Protein AF-0000000072504804 (afdb_homodimer)

Sequence (204 aa):
MGDTVALLGQDVDFTCKVDNLGKHMVAFVRASTPPRLISFDEKIFRQKDKYELKSKMGPLNNEWILTVKNVQEVDRGNYSCQVNADPVLSATAELDIKSEHSMGDTVALLGQDVDFTCKVDNLGKHMVAFVRASTPPRLISFDEKIFRQKDKYELKSKMGPLNNEWILTVKNVQEVDRGNYSCQVNADPVLSATAELDIKSEHS

pLDDT: mean 95.45, std 8.16, range [40.25, 98.88]

Radius of gyration: 17.71 Å; Cα contacts (8 Å, |Δi|>4): 489; chains: 2; bounding box: 32×55×50 Å

Structure (mmCIF, N/CA/C/O backbone):
data_AF-0000000072504804-model_v1
#
loop_
_entity.id
_entity.type
_entity.pdbx_description
1 polymer 'Ig-like domain-containing protein'
#
loop_
_atom_site.group_PDB
_atom_site.id
_atom_site.type_symbol
_atom_site.label_atom_id
_atom_site.label_alt_id
_atom_site.label_comp_id
_atom_site.label_asym_id
_atom_site.label_entity_id
_atom_site.label_seq_id
_atom_site.pdbx_PDB_ins_code
_atom_site.Cartn_x
_atom_site.Cartn_y
_atom_site.Cartn_z
_atom_site.occupancy
_atom_site.B_iso_or_equiv
_atom_site.auth_seq_id
_atom_site.auth_comp_id
_atom_site.auth_asym_id
_atom_site.auth_atom_id
_atom_site.pdbx_PDB_model_num
ATOM 1 N N . MET A 1 1 ? -8.562 -14.078 -3.193 1 96.06 1 MET A N 1
ATOM 2 C CA . MET A 1 1 ? -7.254 -14.711 -3.371 1 96.06 1 MET A CA 1
ATOM 3 C C . MET A 1 1 ? -7.113 -15.938 -2.477 1 96.06 1 MET A C 1
ATOM 5 O O . MET A 1 1 ? -7.723 -16 -1.408 1 96.06 1 MET A O 1
ATOM 9 N N . GLY A 1 2 ? -6.328 -16.922 -3.01 1 96.31 2 GLY A N 1
ATOM 10 C CA . GLY A 1 2 ? -6.215 -18.141 -2.219 1 96.31 2 GLY A CA 1
ATOM 11 C C . GLY A 1 2 ? -4.926 -18.219 -1.421 1 96.31 2 GLY A C 1
ATOM 12 O O . GLY A 1 2 ? -3.861 -17.828 -1.914 1 96.31 2 GLY A O 1
ATOM 13 N N . ASP A 1 3 ? -5.09 -18.688 -0.106 1 98 3 ASP A N 1
ATOM 14 C CA . ASP A 1 3 ? -3.904 -18.969 0.7 1 98 3 ASP A CA 1
ATOM 15 C C . ASP A 1 3 ? -3.049 -20.062 0.054 1 98 3 ASP A C 1
ATOM 17 O O . ASP A 1 3 ? -3.562 -20.906 -0.686 1 98 3 ASP A O 1
ATOM 21 N N . THR A 1 4 ? -1.751 -19.953 0.343 1 98 4 THR A N 1
ATOM 22 C CA . THR A 1 4 ? -0.853 -20.938 -0.248 1 98 4 THR A CA 1
ATOM 23 C C . THR A 1 4 ? 0.273 -21.281 0.719 1 98 4 THR A C 1
ATOM 25 O O . THR A 1 4 ? 0.667 -20.469 1.55 1 98 4 THR A O 1
ATOM 28 N N . VAL A 1 5 ? 0.709 -22.484 0.67 1 98.06 5 VAL A N 1
ATOM 29 C CA . VAL A 1 5 ? 1.93 -22.953 1.323 1 98.06 5 VAL A CA 1
ATOM 30 C C . VAL A 1 5 ? 2.951 -23.375 0.269 1 98.06 5 VAL A C 1
ATOM 32 O O . VAL A 1 5 ? 2.641 -24.172 -0.618 1 98.06 5 VAL A O 1
ATOM 35 N N . ALA A 1 6 ? 4.148 -22.828 0.394 1 98.25 6 ALA A N 1
ATOM 36 C CA . ALA A 1 6 ? 5.16 -23.141 -0.616 1 98.25 6 ALA A CA 1
ATOM 37 C C . ALA A 1 6 ? 6.449 -23.625 0.031 1 98.25 6 ALA A C 1
ATOM 39 O O . ALA A 1 6 ? 6.676 -23.422 1.225 1 98.25 6 ALA A O 1
ATOM 40 N N . LEU A 1 7 ? 7.273 -24.328 -0.782 1 97.44 7 LEU A N 1
ATOM 41 C CA . LEU A 1 7 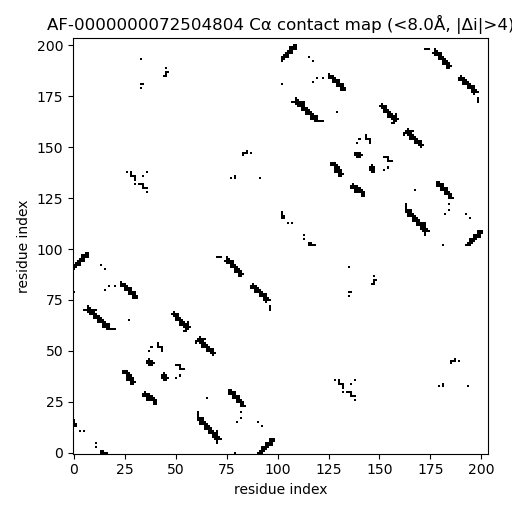? 8.648 -24.656 -0.404 1 97.44 7 LEU A CA 1
ATOM 42 C C . LEU A 1 7 ? 9.586 -23.5 -0.761 1 97.44 7 LEU A C 1
ATOM 44 O O . LEU A 1 7 ? 9.328 -22.766 -1.713 1 97.44 7 LEU A O 1
ATOM 48 N N . LEU A 1 8 ? 10.672 -23.469 0.021 1 97.56 8 LEU A N 1
ATOM 49 C CA . LEU A 1 8 ? 11.695 -22.469 -0.289 1 97.56 8 LEU A CA 1
ATOM 50 C C . LEU A 1 8 ? 12.141 -22.594 -1.743 1 97.56 8 LEU A C 1
ATOM 52 O O . LEU A 1 8 ? 12.336 -23.688 -2.252 1 97.56 8 LEU A O 1
ATOM 56 N N . GLY A 1 9 ? 12.242 -21.406 -2.395 1 97.44 9 GLY A N 1
ATOM 57 C CA . GLY A 1 9 ? 12.797 -21.375 -3.74 1 97.44 9 GLY A CA 1
ATOM 58 C C . GLY A 1 9 ? 11.734 -21.484 -4.82 1 97.44 9 GLY A C 1
ATOM 59 O O . GLY A 1 9 ? 12.016 -21.25 -5.996 1 97.44 9 GLY A O 1
ATOM 60 N N . GLN A 1 10 ? 10.555 -21.812 -4.465 1 98.12 10 GLN A N 1
ATOM 61 C CA . GLN A 1 10 ? 9.469 -21.906 -5.438 1 98.12 10 GLN A CA 1
ATOM 62 C C . GLN A 1 10 ? 8.906 -20.547 -5.789 1 98.12 10 GLN A C 1
ATOM 64 O O . GLN A 1 10 ? 9.109 -19.578 -5.051 1 98.12 10 GLN A O 1
ATOM 69 N N . ASP A 1 11 ? 8.25 -20.5 -7.008 1 98.69 11 ASP A N 1
ATOM 70 C CA . ASP A 1 11 ? 7.438 -19.328 -7.363 1 98.69 11 ASP A CA 1
ATOM 71 C C . ASP A 1 11 ? 5.984 -19.531 -6.934 1 98.69 11 ASP A C 1
ATOM 73 O O . ASP A 1 11 ? 5.449 -20.641 -7.035 1 98.69 11 ASP A O 1
ATOM 77 N N . VAL A 1 12 ? 5.383 -18.5 -6.496 1 98.75 12 VAL A N 1
ATOM 78 C CA . VAL A 1 12 ? 3.992 -18.562 -6.055 1 98.75 12 VAL A CA 1
ATOM 79 C C . VAL A 1 12 ? 3.17 -17.5 -6.789 1 98.75 12 VAL A C 1
ATOM 81 O O . VAL A 1 12 ? 3.613 -16.359 -6.949 1 98.75 12 VAL A O 1
ATOM 84 N N . ASP A 1 13 ? 1.938 -17.875 -7.23 1 98.69 13 ASP A N 1
ATOM 85 C CA . ASP A 1 13 ? 1.012 -16.969 -7.891 1 98.69 13 ASP A CA 1
ATOM 86 C C . ASP A 1 13 ? -0.189 -16.656 -6.996 1 98.69 13 ASP A C 1
ATOM 88 O O . ASP A 1 13 ? -0.812 -17.578 -6.453 1 98.69 13 ASP A O 1
ATOM 92 N N . PHE A 1 14 ? -0.471 -15.453 -6.859 1 98.81 14 PHE A N 1
ATOM 93 C CA . PHE A 1 14 ? -1.751 -15.008 -6.32 1 98.81 14 PHE A CA 1
ATOM 94 C C . PHE A 1 14 ? -2.645 -14.461 -7.422 1 98.81 14 PHE A C 1
ATOM 96 O O . PHE A 1 14 ? -2.252 -13.547 -8.148 1 98.81 14 PHE A O 1
ATOM 103 N N . THR A 1 15 ? -3.812 -14.961 -7.566 1 98.56 15 THR A N 1
ATOM 104 C CA . THR A 1 15 ? -4.766 -14.508 -8.57 1 98.56 15 THR A CA 1
ATOM 105 C C . THR A 1 15 ? -5.883 -13.688 -7.93 1 98.56 15 THR A C 1
ATOM 107 O O . THR A 1 15 ? -6.609 -14.188 -7.066 1 98.56 15 THR A O 1
ATOM 110 N N . CYS A 1 16 ? -5.996 -12.516 -8.328 1 98.5 16 CYS A N 1
ATOM 111 C CA . CYS A 1 16 ? -7.059 -11.617 -7.887 1 98.5 16 CYS A CA 1
ATOM 112 C C . CYS A 1 16 ? -8.07 -11.383 -9.008 1 98.5 16 CYS A C 1
ATOM 114 O O . CYS A 1 16 ? -7.703 -10.898 -10.078 1 98.5 16 CYS A O 1
ATOM 116 N N . LYS A 1 17 ? -9.234 -11.727 -8.758 1 97.94 17 LYS A N 1
ATOM 117 C CA . LYS A 1 17 ? -10.297 -11.516 -9.734 1 97.94 17 LYS A CA 1
ATOM 118 C C . LYS A 1 17 ? -10.992 -10.172 -9.508 1 97.94 17 LYS A C 1
ATOM 120 O O . LYS A 1 17 ? -11.484 -9.898 -8.414 1 97.94 17 LYS A O 1
ATOM 125 N N . VAL A 1 18 ? -10.992 -9.367 -10.5 1 97 18 VAL A N 1
ATOM 126 C CA . VAL A 1 18 ? -11.578 -8.031 -10.438 1 97 18 VAL A CA 1
ATOM 127 C C . VAL A 1 18 ? -12.68 -7.898 -11.484 1 97 18 VAL A C 1
ATOM 129 O O . VAL A 1 18 ? -12.398 -7.664 -12.664 1 97 18 VAL A O 1
ATOM 132 N N . ASP A 1 19 ? -13.867 -7.949 -11.031 1 95 19 ASP A N 1
ATOM 133 C CA . ASP A 1 19 ? -14.992 -7.801 -11.953 1 95 19 ASP A CA 1
ATOM 134 C C . ASP A 1 19 ? -15.344 -6.328 -12.148 1 95 19 ASP A C 1
ATOM 136 O O . ASP A 1 19 ? -15.32 -5.543 -11.203 1 95 19 ASP A O 1
ATOM 140 N N . ASN A 1 20 ? -15.641 -5.926 -13.383 1 92.94 20 ASN A N 1
ATOM 141 C CA . ASN A 1 20 ? -16.094 -4.578 -13.719 1 92.94 20 ASN A CA 1
ATOM 142 C C . ASN A 1 20 ? -15.078 -3.523 -13.273 1 92.94 20 ASN A C 1
ATOM 144 O O . ASN A 1 20 ? -15.438 -2.566 -12.586 1 92.94 20 ASN A O 1
ATOM 148 N N . LEU A 1 21 ? -13.859 -3.791 -13.664 1 94.25 21 LEU A N 1
ATOM 149 C CA . LEU A 1 21 ? -12.781 -2.895 -13.258 1 94.25 21 LEU A CA 1
ATOM 150 C C . LEU A 1 21 ? -13.055 -1.47 -13.727 1 94.25 21 LEU A C 1
ATOM 152 O O . LEU A 1 21 ? -12.867 -0.515 -12.969 1 94.25 21 LEU A O 1
ATOM 156 N N . GLY A 1 22 ? -13.641 -1.374 -15.031 1 93.94 22 GLY A N 1
ATOM 157 C CA . GLY A 1 22 ? -13.883 -0.04 -15.555 1 93.94 22 GLY A CA 1
ATOM 158 C C . GLY A 1 22 ? -12.633 0.819 -15.602 1 93.94 22 GLY A C 1
ATOM 159 O O . GLY A 1 22 ? -11.609 0.411 -16.156 1 93.94 22 GLY A O 1
ATOM 160 N N . LYS A 1 23 ? -12.703 1.935 -15.078 1 94.62 23 LYS A N 1
ATOM 161 C CA . LYS A 1 23 ? -11.586 2.877 -15.094 1 94.62 23 LYS A CA 1
ATOM 162 C C . LYS A 1 23 ? -10.758 2.764 -13.812 1 94.62 23 LYS A C 1
ATOM 164 O O . LYS A 1 23 ? -9.805 3.518 -13.625 1 94.62 23 LYS A O 1
ATOM 169 N N . HIS A 1 24 ? -11.133 1.865 -12.945 1 95.75 24 HIS A N 1
ATOM 170 C CA . HIS A 1 24 ? -10.469 1.742 -11.648 1 95.75 24 HIS A CA 1
ATOM 171 C C . HIS A 1 24 ? -9.102 1.071 -11.789 1 95.75 24 HIS A C 1
ATOM 173 O O . HIS A 1 24 ? -8.797 0.492 -12.836 1 95.75 24 HIS A O 1
ATOM 179 N N . MET A 1 25 ? -8.281 1.218 -10.805 1 95.56 25 MET A N 1
ATOM 180 C CA . MET A 1 25 ? -6.918 0.686 -10.789 1 95.56 25 MET A CA 1
ATOM 181 C C . MET A 1 25 ? -6.77 -0.4 -9.727 1 95.56 25 MET A C 1
ATOM 183 O O . MET A 1 25 ? -7.508 -0.413 -8.742 1 95.56 25 MET A O 1
ATOM 187 N N . VAL A 1 26 ? -5.797 -1.28 -9.969 1 97.81 26 VAL A N 1
ATOM 188 C CA . VAL A 1 26 ? -5.551 -2.4 -9.07 1 97.81 26 VAL A CA 1
ATOM 189 C C . VAL A 1 26 ? -4.168 -2.264 -8.438 1 97.81 26 VAL A C 1
ATOM 191 O O . VAL A 1 26 ? -3.199 -1.921 -9.125 1 97.81 26 VAL A O 1
ATOM 194 N N . ALA A 1 27 ? -4.121 -2.529 -7.188 1 98.56 27 ALA A N 1
ATOM 195 C CA . ALA A 1 27 ? -2.844 -2.547 -6.484 1 98.56 27 ALA A CA 1
ATOM 196 C C . ALA 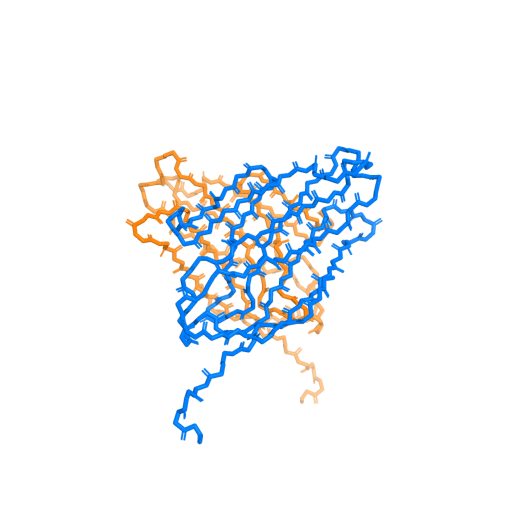A 1 27 ? -2.666 -3.846 -5.703 1 98.56 27 ALA A C 1
ATOM 198 O O . ALA A 1 27 ? -3.641 -4.426 -5.223 1 98.56 27 ALA A O 1
ATOM 199 N N . PHE A 1 28 ? -1.445 -4.289 -5.613 1 98.69 28 PHE A N 1
ATOM 200 C CA . PHE A 1 28 ? -1.064 -5.34 -4.676 1 98.69 28 PHE A CA 1
ATOM 201 C C . PHE A 1 28 ? -0.184 -4.781 -3.562 1 98.69 28 PHE A C 1
ATOM 203 O O . PHE A 1 28 ? 0.745 -4.016 -3.826 1 98.69 28 PHE A O 1
ATOM 210 N N . VAL A 1 29 ? -0.49 -5.133 -2.357 1 98.69 29 VAL A N 1
ATOM 211 C CA . VAL A 1 29 ? 0.244 -4.672 -1.182 1 98.69 29 VAL A CA 1
ATOM 212 C C . VAL A 1 29 ? 0.536 -5.855 -0.261 1 98.69 29 VAL A C 1
ATOM 214 O O . VAL A 1 29 ? -0.314 -6.73 -0.077 1 98.69 29 VAL A O 1
ATOM 217 N N . ARG A 1 30 ? 1.698 -5.895 0.293 1 98.19 30 ARG A N 1
ATOM 218 C CA . ARG A 1 30 ? 2.053 -6.906 1.284 1 98.19 30 ARG A CA 1
ATOM 219 C C . ARG A 1 30 ? 1.942 -6.348 2.699 1 98.19 30 ARG A C 1
ATOM 221 O O . ARG A 1 30 ? 2.391 -5.23 2.969 1 98.19 30 ARG A O 1
ATOM 228 N N . ALA A 1 31 ? 1.327 -7.195 3.504 1 97.56 31 ALA A N 1
ATOM 229 C CA . ALA A 1 31 ? 1.244 -6.816 4.914 1 97.56 31 ALA A CA 1
ATOM 230 C C . ALA A 1 31 ? 2.582 -7.027 5.617 1 97.56 31 ALA A C 1
ATOM 232 O O . ALA A 1 31 ? 2.979 -8.164 5.883 1 97.56 31 ALA A O 1
ATOM 233 N N . SER A 1 32 ? 3.344 -6.059 5.789 1 95.88 32 SER A N 1
ATOM 234 C CA . SER A 1 32 ? 4.598 -6.012 6.531 1 95.88 32 SER A CA 1
ATOM 235 C C . SER A 1 32 ? 4.695 -4.742 7.375 1 95.88 32 SER A C 1
ATOM 237 O O . SER A 1 32 ? 3.73 -3.982 7.473 1 95.88 32 SER A O 1
ATOM 239 N N . THR A 1 33 ? 5.812 -4.605 8.133 1 93.44 33 THR A N 1
ATOM 240 C CA . THR A 1 33 ? 6.031 -3.402 8.93 1 93.44 33 THR A CA 1
ATOM 241 C C . THR A 1 33 ? 7.293 -2.674 8.469 1 93.44 33 THR A C 1
ATOM 243 O O . THR A 1 33 ? 8.406 -3.107 8.766 1 93.44 33 THR A O 1
ATOM 246 N N . PRO A 1 34 ? 7.125 -1.62 7.668 1 96.12 34 PRO A N 1
ATOM 247 C CA . PRO A 1 34 ? 5.898 -1.048 7.109 1 96.12 34 PRO A CA 1
ATOM 248 C C . PRO A 1 34 ? 5.34 -1.87 5.949 1 96.12 34 PRO A C 1
ATOM 250 O O . PRO A 1 34 ? 6.047 -2.711 5.387 1 96.12 34 PRO A O 1
ATOM 253 N N . PRO A 1 35 ? 4.059 -1.65 5.648 1 97.88 35 PRO A N 1
ATOM 254 C CA . PRO A 1 35 ? 3.51 -2.346 4.48 1 97.88 35 PRO A CA 1
ATOM 255 C C . PRO A 1 35 ? 4.23 -1.978 3.186 1 97.88 35 PRO A C 1
ATOM 257 O O . PRO A 1 35 ? 4.727 -0.857 3.047 1 97.88 35 PRO A O 1
ATOM 260 N N . ARG A 1 36 ? 4.246 -2.914 2.289 1 97.31 36 ARG A N 1
ATOM 261 C CA . ARG A 1 36 ? 4.957 -2.697 1.033 1 97.31 36 ARG A CA 1
ATOM 262 C C . ARG A 1 36 ? 3.992 -2.676 -0.148 1 97.31 36 ARG A C 1
ATOM 264 O O . ARG A 1 36 ? 3.273 -3.65 -0.387 1 97.31 36 ARG A O 1
ATOM 271 N N . LEU A 1 37 ? 4.02 -1.544 -0.824 1 98.5 37 LEU A N 1
ATOM 272 C CA . LEU A 1 37 ? 3.346 -1.523 -2.119 1 98.5 37 LEU A CA 1
ATOM 273 C C . LEU A 1 37 ? 4.129 -2.328 -3.15 1 98.5 37 LEU A C 1
ATOM 275 O O . LEU A 1 37 ? 5.297 -2.037 -3.416 1 98.5 37 LEU A O 1
ATOM 279 N N . ILE A 1 38 ? 3.516 -3.305 -3.727 1 98.25 38 ILE A N 1
ATOM 280 C CA . ILE A 1 38 ? 4.207 -4.207 -4.641 1 98.25 38 ILE A CA 1
ATOM 281 C C . ILE A 1 38 ? 3.951 -3.773 -6.086 1 98.25 38 ILE A C 1
ATOM 283 O O . ILE A 1 38 ? 4.875 -3.723 -6.898 1 98.25 38 ILE A O 1
ATOM 287 N N . SER A 1 39 ? 2.732 -3.516 -6.426 1 97.81 39 SER A N 1
ATOM 288 C CA . SER A 1 39 ? 2.387 -3.119 -7.789 1 97.81 39 SER A CA 1
ATOM 289 C C . SER A 1 39 ? 1.188 -2.178 -7.801 1 97.81 39 SER A C 1
ATOM 291 O O . SER A 1 39 ? 0.385 -2.172 -6.867 1 97.81 39 SER A O 1
ATOM 293 N N . PHE A 1 40 ? 1.095 -1.457 -8.75 1 96.44 40 PHE A N 1
ATOM 294 C CA . PHE A 1 40 ? -0.006 -0.544 -9.039 1 96.44 40 PHE A CA 1
ATOM 295 C C . PHE A 1 40 ? -0.322 -0.524 -10.531 1 96.44 40 PHE A C 1
ATOM 297 O O . PHE A 1 40 ? 0.57 -0.319 -11.352 1 96.44 40 PHE A O 1
ATOM 304 N N . ASP A 1 41 ? -1.605 -0.739 -10.719 1 92.88 41 ASP A N 1
ATOM 305 C CA . ASP A 1 41 ? -2.082 -0.903 -12.086 1 92.88 41 ASP A CA 1
ATOM 306 C C . ASP A 1 41 ? -1.273 -1.967 -12.828 1 92.88 41 ASP A C 1
ATOM 308 O O . ASP A 1 41 ? -1.177 -3.107 -12.375 1 92.88 41 ASP A O 1
ATOM 312 N N . GLU A 1 42 ? -0.5 -1.576 -13.938 1 93.75 42 GLU A N 1
ATOM 313 C CA . GLU A 1 42 ? 0.15 -2.611 -14.734 1 93.75 42 GLU A CA 1
ATOM 314 C C . GLU A 1 42 ? 1.664 -2.584 -14.547 1 93.75 42 GLU A C 1
ATOM 316 O O . GLU A 1 42 ? 2.41 -3.078 -15.391 1 93.75 42 GLU A O 1
ATOM 321 N N . LYS A 1 43 ? 1.98 -2.068 -13.328 1 94.44 43 LYS A N 1
ATOM 322 C CA . LYS A 1 43 ? 3.42 -1.934 -13.125 1 94.44 43 LYS A CA 1
ATOM 323 C C . LYS A 1 43 ? 3.826 -2.391 -11.727 1 94.44 43 LYS A C 1
ATOM 325 O O . LYS A 1 43 ? 3.109 -2.143 -10.758 1 94.44 43 LYS A O 1
ATOM 330 N N . ILE A 1 44 ? 5.023 -2.98 -11.711 1 97.12 44 ILE A N 1
ATOM 331 C CA . ILE A 1 44 ? 5.641 -3.312 -10.43 1 97.12 44 ILE A CA 1
ATOM 332 C C . ILE A 1 44 ? 6.281 -2.064 -9.828 1 97.12 44 ILE A C 1
ATOM 334 O O . ILE A 1 44 ? 6.984 -1.326 -10.523 1 97.12 44 ILE A O 1
ATOM 338 N N . PHE A 1 45 ? 5.918 -1.85 -8.656 1 96.25 45 PHE A N 1
ATOM 339 C CA . PHE A 1 45 ? 6.398 -0.665 -7.953 1 96.25 45 PHE A CA 1
ATOM 340 C C . PHE A 1 45 ? 7.891 -0.777 -7.66 1 96.25 45 PHE A C 1
ATOM 342 O O . PHE A 1 45 ? 8.664 0.107 -8.031 1 96.25 45 PHE A O 1
ATOM 349 N N . ARG A 1 46 ? 8.32 -1.874 -7.055 1 93.44 46 ARG A N 1
ATOM 350 C CA . ARG A 1 46 ? 9.734 -2.145 -6.801 1 93.44 46 ARG A CA 1
ATOM 351 C C . ARG A 1 46 ? 9.992 -3.645 -6.688 1 93.44 46 ARG A C 1
ATOM 353 O O . ARG A 1 46 ? 9.055 -4.434 -6.547 1 93.44 46 ARG A O 1
ATOM 360 N N . GLN A 1 47 ? 11.359 -4.023 -6.82 1 94.88 47 GLN A N 1
ATOM 361 C CA . GLN A 1 47 ? 11.828 -5.406 -6.754 1 94.88 47 GLN A CA 1
ATOM 362 C C . GLN A 1 47 ? 11.312 -6.215 -7.941 1 94.88 47 GLN A C 1
ATOM 364 O O . GLN A 1 47 ? 10.727 -7.285 -7.762 1 94.88 47 GLN A O 1
ATOM 369 N N . LYS A 1 48 ? 11.656 -5.723 -9.117 1 95 48 LYS A N 1
ATOM 370 C CA . LYS A 1 48 ? 11.195 -6.297 -10.383 1 95 48 LYS A CA 1
ATOM 371 C C . LYS A 1 48 ? 11.75 -7.707 -10.57 1 95 48 LYS A C 1
ATOM 373 O O . LYS A 1 48 ? 11.219 -8.484 -11.367 1 95 48 LYS A O 1
ATOM 378 N N . ASP A 1 49 ? 12.805 -8.031 -9.891 1 96.06 49 ASP A N 1
ATOM 379 C CA . ASP A 1 49 ? 13.367 -9.375 -9.961 1 96.06 49 ASP A CA 1
ATOM 380 C C . ASP A 1 49 ? 12.602 -10.336 -9.055 1 96.06 49 ASP A C 1
ATOM 382 O O . ASP A 1 49 ? 12.633 -11.555 -9.258 1 96.06 49 ASP A O 1
ATOM 386 N N . LYS A 1 50 ? 11.945 -9.812 -8.086 1 97.88 50 LYS A N 1
ATOM 387 C CA . LYS A 1 50 ? 11.242 -10.609 -7.09 1 97.88 50 LYS A CA 1
ATOM 388 C C . LYS A 1 50 ? 9.789 -10.836 -7.488 1 97.88 50 LYS A C 1
ATOM 390 O O . LYS A 1 50 ? 9.203 -11.875 -7.176 1 97.88 50 LYS A O 1
ATOM 395 N N . TYR A 1 51 ? 9.211 -9.844 -8.203 1 98.56 51 TYR A N 1
ATOM 396 C CA . TYR A 1 51 ? 7.781 -9.891 -8.508 1 98.56 51 TYR A CA 1
ATOM 397 C C . TYR A 1 51 ? 7.539 -9.805 -10.008 1 98.56 51 TYR A C 1
ATOM 399 O O . TYR A 1 51 ? 8.297 -9.156 -10.727 1 98.56 51 TYR A O 1
ATOM 407 N N . GLU A 1 52 ? 6.48 -10.453 -10.406 1 98.5 52 GLU A N 1
ATOM 408 C CA . GLU A 1 52 ? 5.91 -10.297 -11.742 1 98.5 52 GLU A CA 1
ATOM 409 C C . GLU A 1 52 ? 4.406 -10.047 -11.68 1 98.5 52 GLU A C 1
ATOM 411 O O . GLU A 1 52 ? 3.713 -10.625 -10.836 1 98.5 52 GLU A O 1
ATOM 416 N N . LEU A 1 53 ? 3.908 -9.219 -12.578 1 98.75 53 LEU A N 1
ATOM 417 C CA . LEU A 1 53 ? 2.484 -8.914 -12.641 1 98.75 53 LEU A CA 1
ATOM 418 C C . LEU A 1 53 ? 1.921 -9.211 -14.023 1 98.75 53 LEU A C 1
ATOM 420 O O . LEU A 1 53 ? 2.498 -8.805 -15.039 1 98.75 53 LEU A O 1
ATOM 424 N N . LYS A 1 54 ? 0.922 -9.961 -14.039 1 98.38 54 LYS A N 1
ATOM 425 C CA . LYS A 1 54 ? 0.127 -10.172 -15.242 1 98.38 54 LYS A CA 1
ATOM 426 C C . LYS A 1 54 ? -1.294 -9.641 -15.062 1 98.38 54 LYS A C 1
ATOM 428 O O . LYS A 1 54 ? -1.999 -10.047 -14.141 1 98.38 54 LYS A O 1
ATOM 433 N N . SER A 1 55 ? -1.673 -8.742 -15.891 1 97.25 55 SER A N 1
ATOM 434 C CA . SER A 1 55 ? -2.98 -8.109 -15.766 1 97.25 55 SER A CA 1
ATOM 435 C C . SER A 1 55 ? -3.934 -8.594 -16.859 1 97.25 55 SER A C 1
ATOM 437 O O . SER A 1 55 ? -3.5 -8.953 -17.953 1 97.25 55 SER A O 1
ATOM 439 N N . LYS A 1 56 ? -5.199 -8.547 -16.5 1 95.81 56 LYS A N 1
ATOM 440 C CA . LYS A 1 56 ? -6.266 -8.82 -17.453 1 95.81 56 LYS A CA 1
ATOM 441 C C . LYS A 1 56 ? -6.105 -10.203 -18.078 1 95.81 56 LYS A C 1
ATOM 443 O O . LYS A 1 56 ? -6.141 -10.352 -19.297 1 95.81 56 LYS A O 1
ATOM 448 N N . MET A 1 57 ? -5.875 -11.102 -17.234 1 96.88 57 MET A N 1
ATOM 449 C CA . MET A 1 57 ? -5.723 -12.5 -17.625 1 96.88 57 MET A CA 1
ATOM 450 C C . MET A 1 57 ? -7.043 -13.25 -17.469 1 96.88 57 MET A C 1
ATOM 452 O O . MET A 1 57 ? -8 -12.719 -16.906 1 96.88 57 MET A O 1
ATOM 456 N N . GLY A 1 58 ? -7.066 -14.422 -17.922 1 96.5 58 GLY A N 1
ATOM 457 C CA . GLY A 1 58 ? -8.242 -15.273 -17.797 1 96.5 58 GLY A CA 1
ATOM 458 C C . GLY A 1 58 ? -9.25 -15.055 -18.906 1 96.5 58 GLY A C 1
ATOM 459 O O . GLY A 1 58 ? -9.094 -14.148 -19.734 1 96.5 58 GLY A O 1
ATOM 460 N N . PRO A 1 59 ? -10.25 -15.844 -19 1 96.25 59 PRO A N 1
ATOM 461 C CA . PRO A 1 59 ? -11.211 -15.82 -20.109 1 96.25 59 PRO 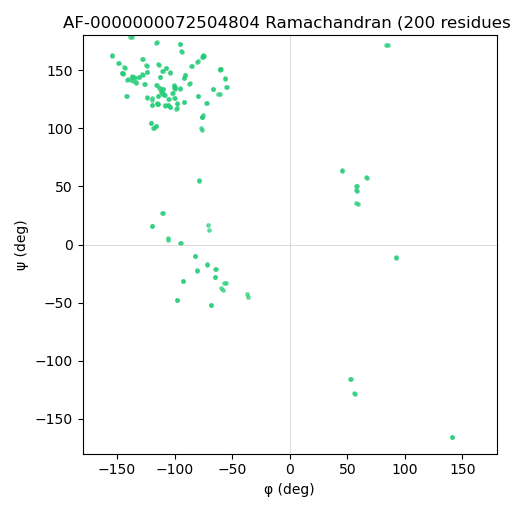A CA 1
ATOM 462 C C . PRO A 1 59 ? -12.023 -14.523 -20.156 1 96.25 59 PRO A C 1
ATOM 464 O O . PRO A 1 59 ? -12.469 -14.109 -21.234 1 96.25 59 PRO A O 1
ATOM 467 N N . LEU A 1 60 ? -12.227 -13.898 -19.078 1 96.81 60 LEU A N 1
ATOM 468 C CA . LEU A 1 60 ? -13.039 -12.688 -19.016 1 96.81 60 LEU A CA 1
ATOM 469 C C . LEU A 1 60 ? -12.156 -11.453 -18.844 1 96.81 60 LEU A C 1
ATOM 471 O O . LEU A 1 60 ? -12.664 -10.352 -18.594 1 96.81 60 LEU A O 1
ATOM 475 N N . ASN A 1 61 ? -10.852 -11.664 -18.891 1 96.44 61 ASN A N 1
ATOM 476 C CA . ASN A 1 61 ? -9.875 -10.586 -18.719 1 96.44 61 ASN A CA 1
ATOM 477 C C . ASN A 1 61 ? -10.047 -9.875 -17.391 1 96.44 61 ASN A C 1
ATOM 479 O O . ASN A 1 61 ? -9.938 -8.648 -17.312 1 96.44 61 ASN A O 1
ATOM 483 N N . ASN A 1 62 ? -10.422 -10.672 -16.344 1 97.75 62 ASN A N 1
ATOM 484 C CA . ASN A 1 62 ? -10.734 -10.039 -15.07 1 97.75 62 ASN A CA 1
ATOM 485 C C . ASN A 1 62 ? -9.812 -10.539 -13.961 1 97.75 62 ASN A C 1
ATOM 487 O O . ASN A 1 62 ? -10.125 -10.383 -12.781 1 97.75 62 ASN A O 1
ATOM 491 N N . GLU A 1 63 ? -8.711 -11.18 -14.414 1 98.06 63 GLU A N 1
ATOM 492 C CA . GLU A 1 63 ? -7.785 -11.711 -13.414 1 98.06 63 GLU A CA 1
ATOM 493 C C . GLU A 1 63 ? -6.465 -10.945 -13.43 1 98.06 63 GLU A C 1
ATOM 495 O O . GLU A 1 63 ? -5.887 -10.719 -14.492 1 98.06 63 GLU A O 1
ATOM 500 N N . TRP A 1 64 ? -6.047 -10.578 -12.289 1 98.56 64 TRP A N 1
ATOM 501 C CA . TRP A 1 64 ? -4.711 -10.047 -12.039 1 98.56 64 TRP A CA 1
ATOM 502 C C . TRP A 1 64 ? -3.869 -11.039 -11.25 1 98.56 64 TRP A C 1
ATOM 504 O O . TRP A 1 64 ? -4.293 -11.531 -10.203 1 98.56 64 TRP A O 1
ATOM 514 N N . ILE A 1 65 ? -2.717 -11.273 -11.781 1 98.62 65 ILE A N 1
ATOM 515 C CA . ILE A 1 65 ? -1.891 -12.305 -11.164 1 98.62 65 ILE A CA 1
ATOM 516 C C . ILE A 1 65 ? -0.573 -11.703 -10.688 1 98.62 65 ILE A C 1
ATOM 518 O O . ILE A 1 65 ? 0.188 -11.148 -11.484 1 98.62 65 ILE A O 1
ATOM 522 N N . LEU A 1 66 ? -0.314 -11.797 -9.43 1 98.81 66 LEU A N 1
ATOM 523 C CA . LEU A 1 66 ? 0.983 -11.469 -8.844 1 98.81 66 LEU A CA 1
ATOM 524 C C . LEU A 1 66 ? 1.813 -12.727 -8.625 1 98.81 66 LEU A C 1
ATOM 526 O O . LEU A 1 66 ? 1.397 -13.625 -7.891 1 98.81 66 LEU A O 1
ATOM 530 N N . THR A 1 67 ? 2.961 -12.773 -9.219 1 98.88 67 THR A N 1
ATOM 531 C CA . THR A 1 67 ? 3.906 -13.852 -8.961 1 98.88 67 THR A CA 1
ATOM 532 C C . THR A 1 67 ? 4.996 -13.398 -7.988 1 98.88 67 THR A C 1
ATOM 534 O O . THR A 1 67 ? 5.645 -12.375 -8.211 1 98.88 67 THR A O 1
ATOM 537 N N . VAL A 1 68 ? 5.18 -14.109 -6.934 1 98.81 68 VAL A N 1
ATOM 538 C CA . VAL A 1 68 ? 6.328 -13.969 -6.047 1 98.81 68 VAL A CA 1
ATOM 539 C C . VAL A 1 68 ? 7.379 -15.023 -6.383 1 98.81 68 VAL A C 1
ATOM 541 O O . VAL A 1 68 ? 7.141 -16.219 -6.199 1 98.81 68 VAL A O 1
ATOM 544 N N . LYS A 1 69 ? 8.539 -14.562 -6.797 1 98.75 69 LYS A N 1
ATOM 545 C CA . LYS A 1 69 ? 9.555 -15.484 -7.309 1 98.75 69 LYS A CA 1
ATOM 546 C C . LYS A 1 69 ? 10.484 -15.953 -6.195 1 98.75 69 LYS A C 1
ATOM 548 O O . LYS A 1 69 ? 10.828 -15.18 -5.301 1 98.75 69 LYS A O 1
ATOM 553 N N . ASN A 1 70 ? 10.914 -17.234 -6.34 1 98.19 70 ASN A N 1
ATOM 554 C CA . ASN A 1 70 ? 11.945 -17.766 -5.461 1 98.19 70 ASN A CA 1
ATOM 555 C C . ASN A 1 70 ? 11.688 -17.422 -4 1 98.19 70 ASN A C 1
ATOM 557 O O . ASN A 1 70 ? 12.531 -16.812 -3.344 1 98.19 70 ASN A O 1
ATOM 561 N N . VAL A 1 71 ? 10.641 -17.906 -3.482 1 98.44 71 VAL A N 1
ATOM 562 C CA . VAL A 1 71 ? 10.164 -17.484 -2.17 1 98.44 71 VAL A CA 1
ATOM 563 C C . VAL A 1 71 ? 11.148 -17.922 -1.093 1 98.44 71 VAL A C 1
ATOM 565 O O . VAL A 1 71 ? 11.703 -19.016 -1.161 1 98.44 71 VAL A O 1
ATOM 568 N N . GLN A 1 72 ? 11.453 -17.016 -0.218 1 98 72 GLN A N 1
ATOM 569 C CA . GLN A 1 72 ? 12.273 -17.203 0.975 1 98 72 GLN A CA 1
ATOM 570 C C . GLN A 1 72 ? 11.453 -16.969 2.244 1 98 72 GLN A C 1
ATOM 572 O O . GLN A 1 72 ? 10.312 -16.516 2.178 1 98 72 GLN A O 1
ATOM 577 N N . GLU A 1 73 ? 12.008 -17.234 3.451 1 97.38 73 GLU A N 1
ATOM 578 C CA . GLU A 1 73 ? 11.297 -17.062 4.715 1 97.38 73 GLU A CA 1
ATOM 579 C C . GLU A 1 73 ? 10.758 -15.648 4.875 1 97.38 73 GLU A C 1
ATOM 581 O O . GLU A 1 73 ? 9.688 -15.445 5.449 1 97.38 73 GLU A O 1
ATOM 586 N N . VAL A 1 74 ? 11.477 -14.664 4.348 1 96.62 74 VAL A N 1
ATOM 587 C CA . VAL A 1 74 ? 11.133 -13.258 4.523 1 96.62 74 VAL A CA 1
ATOM 588 C C . VAL A 1 74 ? 9.891 -12.922 3.707 1 9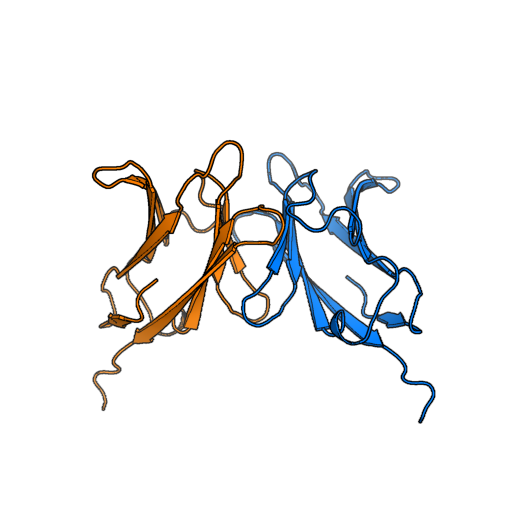6.62 74 VAL A C 1
ATOM 590 O O . VAL A 1 74 ? 9.266 -11.875 3.918 1 96.62 74 VAL A O 1
ATOM 593 N N . ASP A 1 75 ? 9.531 -13.789 2.719 1 97.62 75 ASP A N 1
ATOM 594 C CA . ASP A 1 75 ? 8.375 -13.539 1.854 1 97.62 75 ASP A CA 1
ATOM 595 C C . ASP A 1 75 ? 7.078 -13.977 2.527 1 97.62 75 ASP A C 1
ATOM 597 O O . ASP A 1 75 ? 5.988 -13.703 2.021 1 97.62 75 ASP A O 1
ATOM 601 N N . ARG A 1 76 ? 7.199 -14.688 3.662 1 98.06 76 ARG A N 1
ATOM 602 C CA . ARG A 1 76 ? 6.02 -15.102 4.414 1 98.06 76 ARG A CA 1
ATOM 603 C C . ARG A 1 76 ? 5.156 -13.898 4.777 1 98.06 76 ARG A C 1
ATOM 605 O O . ARG A 1 76 ? 5.672 -12.844 5.137 1 98.06 76 ARG A O 1
ATOM 612 N N . GLY A 1 77 ? 3.859 -14.203 4.707 1 97.94 77 GLY A N 1
ATOM 613 C CA . GLY A 1 77 ? 2.986 -13.141 5.195 1 97.94 77 GLY A CA 1
ATOM 614 C C . GLY A 1 77 ? 1.728 -12.977 4.363 1 97.94 77 GLY A C 1
ATOM 615 O O . GLY A 1 77 ? 1.343 -13.891 3.623 1 97.94 77 GLY A O 1
ATOM 616 N N . ASN A 1 78 ? 1.021 -11.836 4.547 1 98.62 78 ASN A N 1
ATOM 617 C CA . ASN A 1 78 ? -0.259 -11.562 3.902 1 98.62 78 ASN A CA 1
ATOM 618 C C . ASN A 1 78 ? -0.097 -10.602 2.723 1 98.62 78 ASN A C 1
ATOM 620 O O . ASN A 1 78 ? 0.603 -9.594 2.826 1 98.62 78 ASN A O 1
ATOM 624 N N . TYR A 1 79 ? -0.671 -11.016 1.655 1 98.69 79 TYR A N 1
ATOM 625 C CA . TYR A 1 79 ? -0.75 -10.211 0.44 1 98.69 79 TYR A CA 1
ATOM 626 C C . TYR A 1 79 ? -2.191 -9.812 0.143 1 98.69 79 TYR A C 1
ATOM 628 O O . TYR A 1 79 ? -3.115 -10.609 0.334 1 98.69 79 TYR A O 1
ATOM 636 N N . SER A 1 80 ? -2.363 -8.617 -0.366 1 98.75 80 SER A N 1
ATOM 637 C CA . SER A 1 80 ? -3.705 -8.141 -0.689 1 98.75 80 SER A CA 1
ATOM 638 C C . SER A 1 80 ? -3.734 -7.441 -2.043 1 98.75 80 SER A C 1
ATOM 640 O O . SER A 1 80 ? -2.789 -6.738 -2.402 1 98.75 80 SER A O 1
ATOM 642 N N . CYS A 1 81 ? -4.742 -7.66 -2.742 1 98.56 81 CYS A N 1
ATOM 643 C CA . CYS A 1 81 ? -5.043 -6.82 -3.895 1 98.56 81 CYS A CA 1
ATOM 644 C C . CYS A 1 81 ? -6.176 -5.852 -3.58 1 98.56 81 CYS A C 1
ATOM 646 O O . CYS A 1 81 ? -7.086 -6.18 -2.812 1 98.56 81 CYS A O 1
ATOM 648 N N . GLN A 1 82 ? -6.168 -4.707 -4.148 1 98.06 82 GLN A N 1
ATOM 649 C CA . GLN A 1 82 ? -7.145 -3.656 -3.881 1 98.06 82 GLN A CA 1
ATOM 650 C C . GLN A 1 82 ? -7.535 -2.928 -5.164 1 98.06 82 GLN A C 1
ATOM 652 O O . GLN A 1 82 ? -6.691 -2.68 -6.023 1 98.06 82 GLN A O 1
ATOM 657 N N . VAL A 1 83 ? -8.781 -2.592 -5.246 1 97.75 83 VAL A N 1
ATOM 658 C CA . VAL A 1 83 ? -9.32 -1.779 -6.336 1 97.75 83 VAL A CA 1
ATOM 659 C C . VAL A 1 83 ? -9.789 -0.433 -5.789 1 97.75 83 VAL A C 1
ATOM 661 O O . VAL A 1 83 ? -10.43 -0.371 -4.738 1 97.75 83 VAL A O 1
ATOM 664 N N . ASN A 1 84 ? -9.43 0.704 -6.512 1 96.19 84 ASN A N 1
ATOM 665 C CA . ASN A 1 84 ? -9.797 2.031 -6.031 1 96.19 84 ASN A CA 1
ATOM 666 C C . ASN A 1 84 ? -11.258 2.352 -6.332 1 96.19 84 ASN A C 1
ATOM 668 O O . ASN A 1 84 ? -11.562 3.416 -6.871 1 96.19 84 ASN A O 1
ATOM 672 N N . ALA A 1 85 ? -12.148 1.456 -5.848 1 93.5 85 ALA A N 1
ATOM 673 C CA . ALA A 1 85 ? -13.594 1.646 -5.941 1 93.5 85 ALA A CA 1
ATOM 674 C C . ALA A 1 85 ? -14.141 2.293 -4.676 1 93.5 85 ALA A C 1
ATOM 676 O O . ALA A 1 85 ? -13.414 2.486 -3.699 1 93.5 85 ALA A O 1
ATOM 677 N N . ASP A 1 86 ? -15.359 2.744 -4.789 1 89 86 ASP A N 1
ATOM 678 C CA . ASP A 1 86 ? -16.047 3.307 -3.635 1 89 86 ASP A CA 1
ATOM 679 C C . ASP A 1 86 ? -17.281 2.469 -3.268 1 89 86 ASP A C 1
ATOM 681 O O . ASP A 1 86 ? -18.312 2.551 -3.93 1 89 86 ASP A O 1
ATOM 685 N N . PRO A 1 87 ? -17.078 1.69 -2.248 1 90.19 87 PRO A N 1
ATOM 686 C CA . PRO A 1 87 ? -15.977 1.467 -1.318 1 90.19 87 PRO A CA 1
ATOM 687 C C . PRO A 1 87 ? -14.836 0.666 -1.942 1 90.19 87 PRO A C 1
ATOM 689 O O . PRO A 1 87 ? -15.023 0.018 -2.977 1 90.19 87 PRO A O 1
ATOM 692 N N . VAL A 1 88 ? -13.609 0.73 -1.283 1 91.81 88 VAL A N 1
ATOM 693 C CA . VAL A 1 88 ? -12.445 -0.024 -1.745 1 91.81 88 VAL A CA 1
ATOM 694 C C . VAL A 1 88 ? -12.75 -1.519 -1.715 1 91.81 88 VAL A C 1
ATOM 696 O O . VAL A 1 88 ? -13.297 -2.027 -0.73 1 91.81 88 VAL A O 1
ATOM 699 N N . LEU A 1 89 ? -12.5 -2.191 -2.795 1 95.12 89 LEU A N 1
ATOM 700 C CA . LEU A 1 89 ? -12.578 -3.646 -2.838 1 95.12 89 LEU A CA 1
ATOM 701 C C . LEU A 1 89 ? -11.203 -4.273 -2.621 1 95.12 89 LEU A C 1
ATOM 703 O O . LEU A 1 89 ? -10.203 -3.777 -3.145 1 95.12 89 LEU A O 1
ATOM 707 N N . SER A 1 90 ? -11.172 -5.254 -1.8 1 96.5 90 SER A N 1
ATOM 708 C CA . SER A 1 90 ? -9.898 -5.906 -1.535 1 96.5 90 SER A CA 1
ATOM 709 C C . SER A 1 90 ? -10.07 -7.41 -1.346 1 96.5 90 SER A C 1
ATOM 711 O O . SER A 1 90 ? -11.133 -7.867 -0.92 1 96.5 90 SER A O 1
ATOM 713 N N . ALA A 1 91 ? -9.094 -8.156 -1.635 1 98.12 91 ALA A N 1
ATOM 714 C CA . ALA A 1 91 ? -8.969 -9.578 -1.324 1 98.12 91 ALA A CA 1
ATOM 715 C C . ALA A 1 91 ? -7.574 -9.898 -0.787 1 98.12 91 ALA A C 1
ATOM 717 O O . ALA A 1 91 ? -6.582 -9.312 -1.228 1 98.12 91 ALA A O 1
ATOM 718 N N . THR A 1 92 ? -7.52 -10.836 0.164 1 98.5 92 THR A N 1
ATOM 719 C CA . THR A 1 92 ? -6.254 -11.148 0.822 1 98.5 92 THR A CA 1
ATOM 720 C C . THR A 1 92 ? -5.938 -12.633 0.706 1 98.5 92 THR A C 1
ATOM 722 O O . THR A 1 92 ? -6.84 -13.453 0.525 1 98.5 92 THR A O 1
ATOM 725 N N . ALA A 1 93 ? -4.633 -12.922 0.781 1 98.75 93 ALA A N 1
ATOM 726 C CA . ALA A 1 93 ? -4.148 -14.297 0.846 1 98.75 93 ALA A CA 1
ATOM 727 C C . ALA A 1 93 ? -2.895 -14.398 1.713 1 98.75 93 ALA A C 1
ATOM 729 O O . ALA A 1 93 ? -2.08 -13.469 1.747 1 98.75 93 ALA A O 1
ATOM 730 N N . GLU A 1 94 ? -2.725 -15.484 2.365 1 98.62 94 GLU A N 1
ATOM 731 C CA . GLU A 1 94 ? -1.54 -15.75 3.176 1 98.62 94 GLU A CA 1
ATOM 732 C C . GLU A 1 94 ? -0.558 -16.656 2.439 1 98.62 94 GLU A C 1
ATOM 734 O O . GLU A 1 94 ? -0.961 -17.641 1.811 1 98.62 94 GLU A O 1
ATOM 739 N N . LEU A 1 95 ? 0.667 -16.297 2.477 1 98.69 95 LEU A N 1
ATOM 740 C CA . LEU A 1 95 ? 1.753 -17.172 2.037 1 98.69 95 LEU A CA 1
ATOM 741 C C . LEU A 1 95 ? 2.49 -17.766 3.232 1 98.69 95 LEU A C 1
ATOM 743 O O . LEU A 1 95 ? 3.074 -17.031 4.035 1 98.69 95 LEU A O 1
ATOM 747 N N . ASP A 1 96 ? 2.461 -19.047 3.348 1 98.38 96 ASP A N 1
ATOM 748 C CA . ASP A 1 96 ? 3.293 -19.75 4.324 1 98.38 96 ASP A CA 1
ATOM 749 C C . ASP A 1 96 ? 4.395 -20.547 3.635 1 98.38 96 ASP A C 1
ATOM 751 O O . ASP A 1 96 ? 4.25 -20.938 2.475 1 98.38 96 ASP A O 1
ATOM 755 N N . ILE A 1 97 ? 5.492 -20.688 4.277 1 97.56 97 ILE A N 1
ATOM 756 C CA . ILE A 1 97 ? 6.641 -21.391 3.713 1 97.56 97 ILE A CA 1
ATOM 757 C C . ILE A 1 97 ? 6.996 -22.594 4.586 1 97.56 97 ILE A C 1
ATOM 759 O O . ILE A 1 97 ? 7.211 -22.438 5.793 1 97.56 97 ILE A O 1
ATOM 763 N N . LYS A 1 98 ? 7.039 -23.766 4.027 1 92.12 98 LYS A N 1
ATOM 764 C CA . LYS A 1 98 ? 7.363 -25 4.727 1 92.12 98 LYS A CA 1
ATOM 765 C C . LYS A 1 98 ? 8.859 -25.109 4.996 1 92.12 98 LYS A C 1
ATOM 767 O O . LYS A 1 98 ? 9.68 -24.844 4.109 1 92.12 98 LYS A O 1
ATOM 772 N N . SER A 1 99 ? 9.289 -24.984 6.332 1 76.81 99 SER A N 1
ATOM 773 C CA . SER A 1 99 ? 10.68 -25.234 6.695 1 76.81 99 SER A CA 1
ATOM 774 C C . SER A 1 99 ? 10.969 -26.734 6.734 1 76.81 99 SER A C 1
ATOM 776 O O . SER A 1 99 ? 10.094 -27.531 7.066 1 76.81 99 SER A O 1
ATOM 778 N N . GLU A 1 100 ? 11.75 -27.312 5.793 1 64.69 100 GLU A N 1
ATOM 779 C CA . GLU A 1 100 ? 12.133 -28.719 5.938 1 64.69 100 GLU A CA 1
ATOM 780 C C . GLU A 1 100 ? 12.391 -29.062 7.398 1 64.69 100 GLU A C 1
ATOM 782 O O . GLU A 1 100 ? 12.453 -30.25 7.754 1 64.69 100 GLU A O 1
ATOM 787 N N . HIS A 1 101 ? 13.078 -28.219 8.195 1 52.69 101 HIS A N 1
ATOM 788 C CA . HIS A 1 101 ? 13.555 -28.875 9.406 1 52.69 101 HIS A CA 1
ATOM 789 C C . HIS A 1 101 ? 12.398 -29.203 10.352 1 52.69 101 HIS A C 1
ATOM 791 O O . HIS A 1 101 ? 12.617 -29.531 11.516 1 52.69 101 HIS A O 1
ATOM 797 N N . SER A 1 102 ? 11.094 -29.094 9.82 1 40.25 102 SER A N 1
ATOM 798 C CA . SER A 1 102 ? 10.367 -29.797 10.867 1 40.25 102 SER A CA 1
ATOM 799 C C . SER A 1 102 ? 10.609 -31.312 10.797 1 40.25 102 SER A C 1
ATOM 801 O O . SER A 1 102 ? 10.828 -31.859 9.711 1 40.25 102 SER A O 1
ATOM 803 N N . MET B 1 1 ? 9.078 10.922 8.688 1 95.94 1 MET B N 1
ATOM 804 C CA . MET B 1 1 ? 7.773 11.414 9.117 1 95.94 1 MET B CA 1
ATOM 805 C C . MET B 1 1 ? 7.68 11.461 10.641 1 95.94 1 MET B C 1
ATOM 807 O O . MET B 1 1 ? 8.344 10.68 11.328 1 95.94 1 MET B O 1
ATOM 811 N N . GLY B 1 2 ? 6.887 12.477 11.125 1 96.12 2 GLY B N 1
ATOM 812 C CA . GLY B 1 2 ? 6.812 12.594 12.57 1 96.12 2 GLY B CA 1
ATOM 813 C C . GLY B 1 2 ? 5.555 11.992 13.156 1 96.12 2 GLY B C 1
ATOM 814 O O . GLY B 1 2 ? 4.465 12.141 12.602 1 96.12 2 GLY B O 1
ATOM 815 N N . ASP B 1 3 ? 5.773 11.234 14.32 1 97.94 3 ASP B N 1
ATOM 816 C CA . ASP B 1 3 ? 4.621 10.758 15.078 1 97.94 3 ASP B CA 1
ATOM 817 C C . ASP B 1 3 ? 3.764 11.922 15.57 1 97.94 3 ASP B C 1
ATOM 819 O O . ASP B 1 3 ? 4.266 13.023 15.773 1 97.94 3 ASP B O 1
ATOM 823 N N . THR B 1 4 ? 2.455 11.602 15.703 1 97.94 4 THR B N 1
ATOM 824 C CA . THR B 1 4 ? 1.56 12.656 16.156 1 97.94 4 THR B CA 1
ATOM 825 C C . THR B 1 4 ? 0.46 12.086 17.047 1 97.94 4 THR B C 1
ATOM 827 O O . THR B 1 4 ? 0.082 10.922 16.906 1 97.94 4 THR B O 1
ATOM 830 N N . VAL B 1 5 ? 0.038 12.852 17.969 1 98.12 5 VAL B N 1
ATOM 831 C CA . VAL B 1 5 ? -1.159 12.602 18.766 1 98.12 5 VAL B CA 1
ATOM 832 C C . VAL B 1 5 ? -2.205 13.672 18.484 1 98.12 5 VAL B C 1
ATOM 834 O O . VAL B 1 5 ? -1.914 14.867 18.562 1 98.12 5 VAL B O 1
ATOM 837 N N . ALA B 1 6 ? -3.398 13.227 18.156 1 98.31 6 ALA B N 1
ATOM 838 C CA . ALA B 1 6 ? -4.434 14.195 17.812 1 98.31 6 ALA B CA 1
ATOM 839 C C . ALA B 1 6 ? -5.699 13.969 18.625 1 98.31 6 ALA B C 1
ATOM 841 O O . ALA B 1 6 ? -5.891 12.891 19.203 1 98.31 6 ALA B O 1
ATOM 842 N N . LEU B 1 7 ? -6.535 15.047 18.703 1 97.44 7 LEU B N 1
ATOM 843 C CA . LEU B 1 7 ? -7.895 14.922 19.219 1 97.44 7 LEU B CA 1
ATOM 844 C C . LEU B 1 7 ? -8.859 14.477 18.125 1 97.44 7 LEU B C 1
ATOM 846 O O . LEU B 1 7 ? -8.641 14.781 16.953 1 97.44 7 LEU B O 1
ATOM 850 N N . LEU B 1 8 ? -9.93 13.82 18.641 1 97.62 8 LEU B N 1
ATOM 851 C CA . LEU B 1 8 ? -10.969 13.438 17.688 1 97.62 8 LEU B CA 1
ATOM 852 C C . LEU B 1 8 ? -11.461 14.648 16.906 1 97.62 8 LEU B C 1
ATOM 854 O O . LEU B 1 8 ? -11.656 15.727 17.469 1 97.62 8 LEU B O 1
ATOM 858 N N . GLY B 1 9 ? -11.602 14.445 15.562 1 97.5 9 GLY B N 1
ATOM 859 C CA . GLY B 1 9 ? -12.195 15.492 14.734 1 97.5 9 GLY B CA 1
ATOM 860 C C . GLY B 1 9 ? -11.164 16.422 14.133 1 97.5 9 GLY B C 1
ATOM 861 O O . GLY B 1 9 ? -11.477 17.203 13.227 1 97.5 9 GLY B O 1
ATOM 862 N N . GLN B 1 10 ? -9.961 16.344 14.562 1 98.19 10 GLN B N 1
ATOM 863 C CA . GLN B 1 10 ? -8.898 17.188 14.016 1 98.19 10 GLN B CA 1
ATOM 864 C C . GLN B 1 10 ? -8.367 16.625 12.703 1 98.19 10 GLN B C 1
ATOM 866 O O . GLN B 1 10 ? -8.555 15.445 12.406 1 98.19 10 GLN B O 1
ATOM 871 N N . ASP B 1 11 ? -7.754 17.578 11.898 1 98.69 11 ASP B N 1
ATOM 872 C CA . ASP B 1 11 ? -6.969 17.141 10.742 1 98.69 11 ASP B CA 1
ATOM 873 C C . ASP B 1 11 ? -5.5 16.953 11.125 1 98.69 11 ASP B C 1
ATOM 875 O O . ASP B 1 11 ? -4.953 17.719 11.922 1 98.69 11 ASP B O 1
ATOM 879 N N . VAL B 1 12 ? -4.91 15.984 10.562 1 98.75 12 VAL B N 1
ATOM 880 C CA . VAL B 1 12 ? -3.506 15.695 10.836 1 98.75 12 VAL B CA 1
ATOM 881 C C . VAL B 1 12 ? -2.721 15.641 9.531 1 98.75 12 VAL B C 1
ATOM 883 O O . VAL B 1 12 ? -3.186 15.07 8.539 1 98.75 12 VAL B O 1
ATOM 886 N N . ASP B 1 13 ? -1.495 16.234 9.523 1 98.75 13 ASP B N 1
ATOM 887 C CA . ASP B 1 13 ? -0.601 16.219 8.367 1 98.75 13 ASP B CA 1
ATOM 888 C C . ASP B 1 13 ? 0.626 15.352 8.641 1 98.75 13 ASP B C 1
ATOM 890 O O . ASP B 1 13 ? 1.284 15.5 9.672 1 98.75 13 ASP B O 1
ATOM 894 N N . PHE B 1 14 ? 0.89 14.5 7.766 1 98.81 14 PHE B N 1
ATOM 895 C CA . PHE B 1 14 ? 2.18 13.82 7.715 1 98.81 14 PHE B CA 1
ATOM 896 C C . PHE B 1 14 ? 3.033 14.375 6.578 1 98.81 14 PHE B C 1
ATOM 898 O O . PHE B 1 14 ? 2.609 14.367 5.418 1 98.81 14 PHE B O 1
ATOM 905 N N . THR B 1 15 ? 4.203 14.812 6.859 1 98.56 15 THR B N 1
ATOM 906 C CA . THR B 1 15 ? 5.121 15.344 5.855 1 98.56 15 THR B CA 1
ATOM 907 C C . THR B 1 15 ? 6.246 14.352 5.574 1 98.56 15 THR B C 1
ATOM 909 O O . THR B 1 15 ? 7 13.984 6.477 1 98.56 15 THR B O 1
ATOM 912 N N . CYS B 1 16 ? 6.328 13.945 4.395 1 98.44 16 CYS B N 1
ATOM 913 C CA . CYS B 1 16 ? 7.395 13.062 3.926 1 98.44 16 CYS B CA 1
ATOM 914 C C . CYS B 1 16 ? 8.359 13.82 3.021 1 98.44 16 CYS B C 1
ATOM 916 O O . CYS B 1 16 ? 7.961 14.367 1.993 1 98.44 16 CYS B O 1
ATOM 918 N N . LYS B 1 17 ? 9.547 13.867 3.418 1 97.94 17 LYS B N 1
ATOM 919 C CA . LYS B 1 17 ? 10.57 14.531 2.619 1 97.94 17 LYS B CA 1
ATOM 920 C C . LYS B 1 17 ? 11.258 13.547 1.678 1 97.94 17 LYS B C 1
ATOM 922 O O . LYS B 1 17 ? 11.789 12.523 2.121 1 97.94 17 LYS B O 1
ATOM 927 N N . VAL B 1 18 ? 11.211 13.82 0.437 1 97.06 18 VAL B N 1
ATOM 928 C CA . VAL B 1 18 ? 11.781 12.961 -0.596 1 97.06 18 VAL B CA 1
ATOM 929 C C . VAL B 1 18 ? 12.844 13.727 -1.377 1 97.06 18 VAL B C 1
ATOM 931 O O . VAL B 1 18 ? 12.523 14.508 -2.271 1 97.06 18 VAL B O 1
ATOM 934 N N . ASP B 1 19 ? 14.047 13.43 -1.102 1 95 19 ASP B N 1
ATOM 935 C CA . ASP B 1 19 ? 15.141 14.078 -1.818 1 95 19 ASP B CA 1
ATOM 936 C C . ASP B 1 19 ? 15.477 13.328 -3.104 1 95 19 ASP B C 1
ATOM 938 O O . ASP B 1 19 ? 15.484 12.094 -3.123 1 95 19 ASP B O 1
ATOM 942 N N . ASN B 1 20 ? 15.727 14.047 -4.203 1 93 20 ASN B N 1
ATOM 943 C CA . ASN B 1 20 ? 16.156 13.477 -5.477 1 93 20 ASN B CA 1
ATOM 944 C C . ASN B 1 20 ? 15.148 12.453 -6 1 93 20 ASN B C 1
ATOM 946 O O . ASN B 1 20 ? 15.516 11.328 -6.336 1 93 20 ASN B O 1
ATOM 950 N N . LEU B 1 21 ? 13.93 12.891 -6.02 1 94.31 21 LEU B N 1
ATOM 951 C CA . LEU B 1 21 ? 12.852 11.992 -6.441 1 94.31 21 LEU B CA 1
ATOM 952 C C . LEU B 1 21 ? 13.086 11.5 -7.863 1 94.31 21 LEU B C 1
ATOM 954 O O . LEU B 1 21 ? 12.914 10.312 -8.148 1 94.31 21 LEU B O 1
ATOM 958 N N . GLY B 1 22 ? 13.633 12.461 -8.75 1 94.38 22 GLY B N 1
ATOM 959 C CA . GLY B 1 22 ? 13.836 12.062 -10.141 1 94.38 22 GLY B CA 1
ATOM 960 C C . GLY B 1 22 ? 12.57 11.562 -10.805 1 94.38 22 GLY B C 1
ATOM 961 O O . GLY B 1 22 ? 11.539 12.234 -10.781 1 94.38 22 GLY B O 1
ATOM 962 N N . LYS B 1 23 ? 12.625 10.461 -11.367 1 94.56 23 LYS B N 1
ATOM 963 C CA . LYS B 1 23 ? 11.484 9.891 -12.078 1 94.56 23 LYS B CA 1
ATOM 964 C C . LYS B 1 23 ? 10.695 8.945 -11.188 1 94.56 23 LYS B C 1
ATOM 966 O O . LYS B 1 23 ? 9.719 8.336 -11.625 1 94.56 23 LYS B O 1
ATOM 971 N N . HIS B 1 24 ? 11.117 8.805 -9.984 1 95.88 24 HIS B N 1
ATOM 972 C CA . HIS B 1 24 ? 10.492 7.855 -9.07 1 95.88 24 HIS B CA 1
ATOM 973 C C . HIS B 1 24 ? 9.141 8.375 -8.578 1 95.88 24 HIS B C 1
ATOM 975 O O . HIS B 1 24 ? 8.828 9.555 -8.75 1 95.88 24 HIS B O 1
ATOM 981 N N . MET B 1 25 ? 8.344 7.488 -8.055 1 95.62 25 MET B N 1
ATOM 982 C CA . MET B 1 25 ? 7 7.801 -7.574 1 95.62 25 MET B CA 1
ATOM 983 C C . MET B 1 25 ? 6.902 7.613 -6.066 1 95.62 25 MET B C 1
ATOM 985 O O . MET B 1 25 ? 7.66 6.844 -5.48 1 95.62 25 MET B O 1
ATOM 989 N N . VAL B 1 26 ? 5.934 8.336 -5.477 1 97.88 26 VAL B N 1
ATOM 990 C CA . VAL B 1 26 ? 5.738 8.297 -4.031 1 97.88 26 VAL B CA 1
ATOM 991 C C . VAL B 1 26 ? 4.375 7.695 -3.711 1 97.88 26 VAL B C 1
ATOM 993 O O . VAL B 1 26 ? 3.377 8.008 -4.367 1 97.88 26 VAL B O 1
ATOM 996 N N . ALA B 1 27 ? 4.379 6.867 -2.74 1 98.56 27 ALA B N 1
ATOM 997 C CA . ALA B 1 27 ? 3.123 6.301 -2.256 1 98.56 27 ALA B CA 1
ATOM 998 C C . ALA B 1 27 ? 2.984 6.48 -0.747 1 98.56 27 ALA B C 1
ATOM 1000 O O . ALA B 1 27 ? 3.982 6.465 -0.021 1 98.56 27 ALA B O 1
ATOM 1001 N N . PHE B 1 28 ? 1.772 6.68 -0.307 1 98.69 28 PHE B N 1
ATOM 1002 C CA . PHE B 1 28 ? 1.435 6.582 1.107 1 98.69 28 PHE B CA 1
ATOM 1003 C C . PHE B 1 28 ? 0.581 5.348 1.375 1 98.69 28 PHE B C 1
ATOM 1005 O O . PHE B 1 28 ? -0.365 5.066 0.635 1 98.69 28 PHE B O 1
ATOM 1012 N N . VAL B 1 29 ? 0.923 4.613 2.385 1 98.69 29 VAL B N 1
ATOM 1013 C CA . VAL B 1 29 ? 0.217 3.396 2.768 1 98.69 29 VAL B CA 1
ATOM 1014 C C . VAL B 1 29 ? -0.029 3.395 4.273 1 98.69 29 VAL B C 1
ATOM 1016 O O . VAL B 1 29 ? 0.838 3.801 5.051 1 98.69 29 VAL B O 1
ATOM 1019 N N . ARG B 1 30 ? -1.168 2.965 4.688 1 98.19 30 ARG B N 1
ATOM 1020 C CA . ARG B 1 30 ? -1.476 2.799 6.102 1 98.19 30 ARG B CA 1
ATOM 1021 C C . ARG B 1 30 ? -1.335 1.341 6.523 1 98.19 30 ARG B C 1
ATOM 1023 O O . ARG B 1 30 ? -1.796 0.438 5.824 1 98.19 30 ARG B O 1
ATOM 1030 N N . ALA B 1 31 ? -0.696 1.236 7.672 1 97.5 31 ALA B N 1
ATOM 1031 C CA . ALA B 1 31 ? -0.583 -0.107 8.234 1 97.5 31 ALA B CA 1
ATOM 1032 C C . ALA B 1 31 ? -1.896 -0.547 8.875 1 97.5 31 ALA B C 1
ATOM 1034 O O . ALA B 1 31 ? -2.283 -0.037 9.93 1 97.5 31 ALA B O 1
ATOM 1035 N N . SER B 1 32 ? -2.648 -1.3 8.242 1 95.88 32 SER B N 1
ATOM 1036 C CA . SER B 1 32 ? -3.881 -1.933 8.695 1 95.88 32 SER B CA 1
ATOM 1037 C C . SER B 1 32 ? -3.973 -3.377 8.211 1 95.88 32 SER B C 1
ATOM 1039 O O . SER B 1 32 ? -3.02 -3.906 7.641 1 95.88 32 SER B O 1
ATOM 1041 N N . THR B 1 33 ? -5.078 -4.074 8.602 1 93.38 33 THR B N 1
ATOM 1042 C CA . THR B 1 33 ? -5.289 -5.445 8.148 1 93.38 33 THR B CA 1
ATOM 1043 C C . THR B 1 33 ? -6.578 -5.555 7.34 1 93.38 33 THR B C 1
ATOM 1045 O O . THR B 1 33 ? -7.676 -5.543 7.906 1 93.38 33 THR B O 1
ATOM 1048 N N . PRO B 1 34 ? -6.457 -5.566 5.996 1 96.12 34 PRO B N 1
ATOM 1049 C CA . PRO B 1 34 ? -5.262 -5.453 5.156 1 96.12 34 PRO B CA 1
ATOM 1050 C C . PRO B 1 34 ? -4.727 -4.027 5.086 1 96.12 34 PRO B C 1
ATOM 1052 O O . PRO B 1 34 ? -5.434 -3.078 5.43 1 96.12 34 PRO B O 1
ATOM 1055 N N . PRO B 1 35 ? -3.459 -3.906 4.688 1 97.88 35 PRO B N 1
ATOM 1056 C CA . PRO B 1 35 ? -2.936 -2.551 4.508 1 97.88 35 PRO B CA 1
ATOM 1057 C C . PRO B 1 35 ? -3.701 -1.759 3.451 1 97.88 35 PRO B C 1
ATOM 1059 O O . PRO B 1 35 ? -4.234 -2.342 2.502 1 97.88 35 PRO B O 1
ATOM 1062 N N . ARG B 1 36 ? -3.717 -0.48 3.641 1 97.31 36 ARG B N 1
ATOM 1063 C CA . ARG B 1 36 ? -4.465 0.375 2.725 1 97.31 36 ARG B CA 1
ATOM 1064 C C . ARG B 1 36 ? -3.531 1.297 1.949 1 97.31 36 ARG B C 1
ATOM 1066 O O . ARG B 1 36 ? -2.803 2.094 2.543 1 97.31 36 ARG B O 1
ATOM 1073 N N . LEU B 1 37 ? -3.605 1.137 0.637 1 98.5 37 LEU B N 1
ATOM 1074 C CA . LEU B 1 37 ? -2.969 2.148 -0.202 1 98.5 37 LEU B CA 1
ATOM 1075 C C . LEU B 1 37 ? -3.768 3.447 -0.184 1 98.5 37 LEU B C 1
ATOM 1077 O O . LEU B 1 37 ? -4.945 3.463 -0.55 1 98.5 37 LEU B O 1
ATOM 1081 N N . ILE B 1 38 ? -3.154 4.516 0.22 1 98.25 38 ILE B N 1
ATOM 1082 C CA . ILE B 1 38 ? -3.859 5.785 0.389 1 98.25 38 ILE B CA 1
ATOM 1083 C C . ILE B 1 38 ? -3.65 6.656 -0.846 1 98.25 38 ILE B C 1
ATOM 1085 O O . ILE B 1 38 ? -4.598 7.266 -1.351 1 98.25 38 ILE B O 1
ATOM 1089 N N . SER B 1 39 ? -2.447 6.777 -1.289 1 97.81 39 SER B N 1
ATOM 1090 C CA . SER B 1 39 ? -2.148 7.617 -2.445 1 97.81 39 SER B CA 1
ATOM 1091 C C . SER B 1 39 ? -0.962 7.07 -3.232 1 97.81 39 SER B C 1
ATOM 1093 O O . SER B 1 39 ? -0.13 6.34 -2.686 1 97.81 39 SER B O 1
ATOM 1095 N N . PHE B 1 40 ? -0.897 7.379 -4.387 1 96.38 40 PHE B N 1
ATOM 1096 C CA . PHE B 1 40 ? 0.182 7.062 -5.312 1 96.38 40 PHE B CA 1
ATOM 1097 C C . PHE B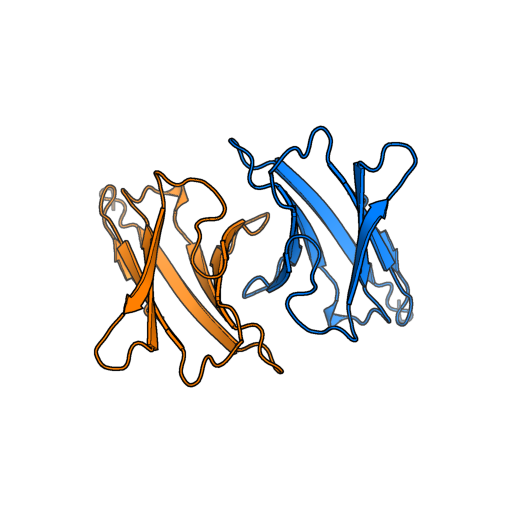 1 40 ? 0.445 8.234 -6.258 1 96.38 40 PHE B C 1
ATOM 1099 O O . PHE B 1 40 ? -0.479 8.75 -6.891 1 96.38 40 PHE B O 1
ATOM 1106 N N . ASP B 1 41 ? 1.725 8.539 -6.227 1 92.5 41 ASP B N 1
ATOM 1107 C CA . ASP B 1 41 ? 2.158 9.727 -6.953 1 92.5 41 ASP B CA 1
ATOM 1108 C C . ASP B 1 41 ? 1.346 10.945 -6.543 1 92.5 41 ASP B C 1
ATOM 1110 O O . ASP B 1 41 ? 1.291 11.297 -5.363 1 92.5 41 ASP B O 1
ATOM 1114 N N . GLU B 1 42 ? 0.528 11.562 -7.492 1 93.56 42 GLU B N 1
ATOM 1115 C CA . GLU B 1 42 ? -0.131 12.812 -7.141 1 93.56 42 GLU B CA 1
ATOM 1116 C C . GLU B 1 42 ? -1.64 12.625 -7.008 1 93.56 42 GLU B C 1
ATOM 1118 O O . GLU B 1 42 ? -2.404 13.586 -7.129 1 93.56 42 GLU B O 1
ATOM 1123 N N . LYS B 1 43 ? -1.934 11.352 -6.664 1 94.44 43 LYS B N 1
ATOM 1124 C CA . LYS B 1 43 ? -3.367 11.086 -6.605 1 94.44 43 LYS B CA 1
ATOM 1125 C C . LYS 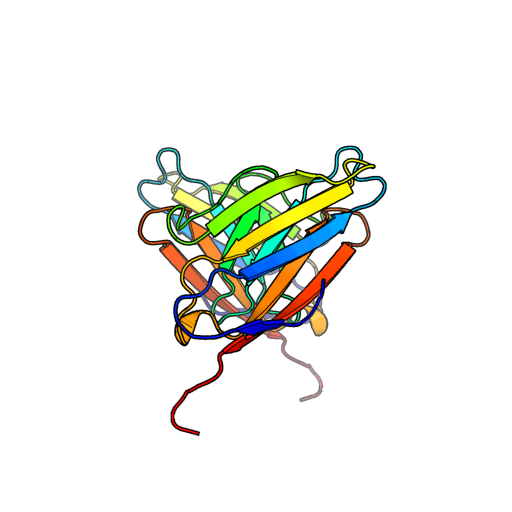B 1 43 ? -3.727 10.258 -5.375 1 94.44 43 LYS B C 1
ATOM 1127 O O . LYS B 1 43 ? -2.98 9.352 -4.988 1 94.44 43 LYS B O 1
ATOM 1132 N N . ILE B 1 44 ? -4.895 10.594 -4.863 1 97.06 44 ILE B N 1
ATOM 1133 C CA . ILE B 1 44 ? -5.473 9.773 -3.799 1 97.06 44 ILE B CA 1
ATOM 1134 C C . ILE B 1 44 ? -6.117 8.531 -4.398 1 97.06 44 ILE B C 1
ATOM 1136 O O . ILE B 1 44 ? -6.852 8.617 -5.383 1 97.06 44 ILE B O 1
ATOM 1140 N N . PHE B 1 45 ? -5.734 7.453 -3.875 1 96.25 45 PHE B N 1
ATOM 1141 C CA . PHE B 1 45 ? -6.211 6.172 -4.371 1 96.25 45 PHE B CA 1
ATOM 1142 C C . PHE B 1 45 ? -7.695 5.996 -4.078 1 96.25 45 PHE B C 1
ATOM 1144 O O . PHE B 1 45 ? -8.492 5.746 -4.988 1 96.25 45 PHE B O 1
ATOM 1151 N N . ARG B 1 46 ? -8.094 6.18 -2.846 1 93.69 46 ARG B N 1
ATOM 1152 C CA . ARG B 1 46 ? -9.5 6.129 -2.441 1 93.69 46 ARG B CA 1
ATOM 1153 C C . ARG B 1 46 ? -9.734 6.957 -1.183 1 93.69 46 ARG B C 1
ATOM 1155 O O . ARG B 1 46 ? -8.781 7.34 -0.498 1 93.69 46 ARG B O 1
ATOM 1162 N N . GLN B 1 47 ? -11.109 7.293 -0.931 1 94.81 47 GLN B N 1
ATOM 1163 C CA . GLN B 1 47 ? -11.555 8.078 0.217 1 94.81 47 GLN B CA 1
ATOM 1164 C C . GLN B 1 47 ? -11.062 9.516 0.123 1 94.81 47 GLN B C 1
ATOM 1166 O O . GLN B 1 47 ? -10.461 10.039 1.064 1 94.81 47 GLN B O 1
ATOM 1171 N N . LYS B 1 48 ? -11.43 10.133 -0.967 1 94.94 48 LYS B N 1
ATOM 1172 C CA . LYS B 1 48 ? -11 11.492 -1.282 1 94.94 48 LYS B CA 1
ATOM 1173 C C . LYS B 1 48 ? -11.531 12.492 -0.26 1 94.94 48 LYS B C 1
ATOM 1175 O O . LYS B 1 48 ? -11.016 13.602 -0.141 1 94.94 48 LYS B O 1
ATOM 1180 N N . ASP B 1 49 ? -12.578 12.156 0.455 1 96.19 49 ASP B N 1
ATOM 1181 C CA . ASP B 1 49 ? -13.109 13.023 1.5 1 96.19 49 ASP B CA 1
ATOM 1182 C C . ASP B 1 49 ? -12.305 12.898 2.789 1 96.19 49 ASP B C 1
ATOM 1184 O O . ASP B 1 49 ? -12.32 13.797 3.633 1 96.19 49 ASP B O 1
ATOM 1188 N N . LYS B 1 50 ? -11.625 11.812 2.938 1 97.88 50 LYS B N 1
ATOM 1189 C CA . LYS B 1 50 ? -10.883 11.516 4.156 1 97.88 50 LYS B CA 1
ATOM 1190 C C . LYS B 1 50 ? -9.43 11.992 4.043 1 97.88 50 LYS B C 1
ATOM 1192 O O . LYS B 1 50 ? -8.82 12.391 5.035 1 97.88 50 LYS B O 1
ATOM 1197 N N . TYR B 1 51 ? -8.883 11.961 2.805 1 98.56 51 TYR B N 1
ATOM 1198 C CA . TYR B 1 51 ? -7.465 12.25 2.617 1 98.56 51 TYR B CA 1
ATOM 1199 C C . TYR B 1 51 ? -7.27 13.391 1.619 1 98.56 51 TYR B C 1
ATOM 1201 O O . TYR B 1 51 ? -8.055 13.547 0.685 1 98.56 51 TYR B O 1
ATOM 1209 N N . GLU B 1 52 ? -6.227 14.109 1.861 1 98.5 52 GLU B N 1
ATOM 1210 C CA . GLU B 1 52 ? -5.703 15.078 0.903 1 98.5 52 GLU B CA 1
ATOM 1211 C C . GLU B 1 52 ? -4.199 14.898 0.704 1 98.5 52 GLU B C 1
ATOM 1213 O O . GLU B 1 52 ? -3.471 14.617 1.657 1 98.5 52 GLU B O 1
ATOM 1218 N N . LEU B 1 53 ? -3.74 15.102 -0.518 1 98.75 53 LEU B N 1
ATOM 1219 C CA . LEU B 1 53 ? -2.322 14.984 -0.842 1 98.75 53 LEU B CA 1
ATOM 1220 C C . LEU B 1 53 ? -1.8 16.281 -1.469 1 98.75 53 LEU B C 1
ATOM 1222 O O . LEU B 1 53 ? -2.414 16.812 -2.391 1 98.75 53 LEU B O 1
ATOM 1226 N N . LYS B 1 54 ? -0.808 16.766 -0.908 1 98.38 54 LYS B N 1
ATOM 1227 C CA . LYS B 1 54 ? -0.049 17.875 -1.503 1 98.38 54 LYS B CA 1
ATOM 1228 C C . LYS B 1 54 ? 1.37 17.422 -1.854 1 98.38 54 LYS B C 1
ATOM 1230 O O . LYS B 1 54 ? 2.111 16.953 -0.99 1 98.38 54 LYS B O 1
ATOM 1235 N N . SER B 1 55 ? 1.72 17.531 -3.08 1 97.25 55 SER B N 1
ATOM 1236 C CA . SER B 1 55 ? 3.023 17.078 -3.547 1 97.25 55 SER B CA 1
ATOM 1237 C C . SER B 1 55 ? 3.943 18.25 -3.861 1 97.25 55 SER B C 1
ATOM 1239 O O . SER B 1 55 ? 3.475 19.328 -4.227 1 97.25 55 SER B O 1
ATOM 1241 N N . LYS B 1 56 ? 5.227 17.969 -3.719 1 95.69 56 LYS B N 1
ATOM 1242 C CA . LYS B 1 56 ? 6.254 18.922 -4.125 1 95.69 56 LYS B CA 1
ATOM 1243 C C . LYS B 1 56 ? 6.09 20.25 -3.396 1 95.69 56 LYS B C 1
ATOM 1245 O O . LYS B 1 56 ? 6.078 21.312 -4.027 1 95.69 56 LYS B O 1
ATOM 1250 N N . MET B 1 57 ? 5.891 20.125 -2.152 1 96.9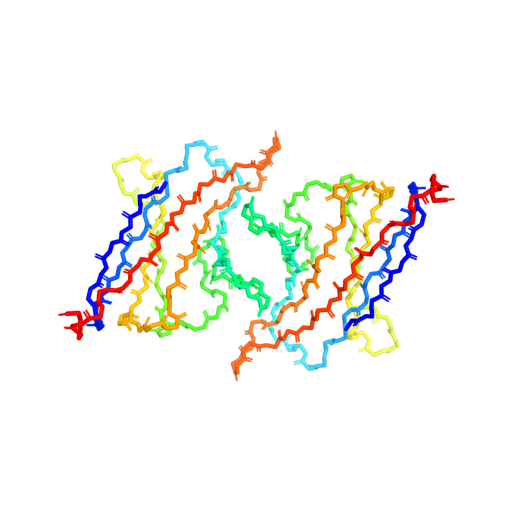4 57 MET B N 1
ATOM 1251 C CA . MET B 1 57 ? 5.742 21.281 -1.275 1 96.94 57 MET B CA 1
ATOM 1252 C C . MET B 1 57 ? 7.078 21.641 -0.631 1 96.94 57 MET B C 1
ATOM 1254 O O . MET B 1 57 ? 8.047 20.891 -0.733 1 96.94 57 MET B O 1
ATOM 1258 N N . GLY B 1 58 ? 7.098 22.719 0.043 1 96.5 58 GLY B N 1
ATOM 1259 C CA . GLY B 1 58 ? 8.281 23.172 0.756 1 96.5 58 GLY B CA 1
ATOM 1260 C C . GLY B 1 58 ? 9.258 23.938 -0.123 1 96.5 58 GLY B C 1
ATOM 1261 O O . GLY B 1 58 ? 9.062 24.016 -1.337 1 96.5 58 GLY B O 1
ATOM 1262 N N . PRO B 1 59 ? 10.25 24.516 0.399 1 96.25 59 PRO B N 1
ATOM 1263 C CA . PRO B 1 59 ? 11.18 25.391 -0.323 1 96.25 59 PRO B CA 1
ATOM 1264 C C . PRO B 1 59 ? 11.969 24.641 -1.4 1 96.25 59 PRO B C 1
ATOM 1266 O O . PRO B 1 59 ? 12.367 25.25 -2.4 1 96.25 59 PRO B O 1
ATOM 1269 N N . LEU B 1 60 ? 12.195 23.406 -1.251 1 96.81 60 LEU B N 1
ATOM 1270 C CA . LEU B 1 60 ? 12.992 22.625 -2.193 1 96.81 60 LEU B CA 1
ATOM 1271 C C . LEU B 1 60 ? 12.109 21.734 -3.047 1 96.81 60 LEU B C 1
ATOM 1273 O O . LEU B 1 60 ? 12.609 20.859 -3.768 1 96.81 60 LEU B O 1
ATOM 1277 N N . ASN B 1 61 ? 10.812 21.859 -2.865 1 96.5 61 ASN B N 1
ATOM 1278 C CA . ASN B 1 61 ? 9.836 21.062 -3.592 1 96.5 61 ASN B CA 1
ATOM 1279 C C . ASN B 1 61 ? 10.039 19.562 -3.344 1 96.5 61 ASN B C 1
ATOM 1281 O O . ASN B 1 61 ? 9.93 18.766 -4.266 1 96.5 61 ASN B O 1
ATOM 1285 N N . ASN B 1 62 ? 10.461 19.25 -2.1 1 97.81 62 ASN B N 1
ATOM 1286 C CA . ASN B 1 62 ? 10.805 17.859 -1.827 1 97.81 62 ASN B CA 1
ATOM 1287 C C . ASN B 1 62 ? 9.93 17.266 -0.721 1 97.81 62 ASN B C 1
ATOM 1289 O O . ASN B 1 62 ? 10.281 16.25 -0.127 1 97.81 62 ASN B O 1
ATOM 1293 N N . GLU B 1 63 ? 8.812 17.984 -0.457 1 98.06 63 GLU B N 1
ATOM 1294 C CA . GLU B 1 63 ? 7.93 17.5 0.599 1 98.06 63 GLU B CA 1
ATOM 1295 C C . GLU B 1 63 ? 6.602 17.016 0.026 1 98.06 63 GLU B C 1
ATOM 1297 O O . GLU B 1 63 ? 5.977 17.719 -0.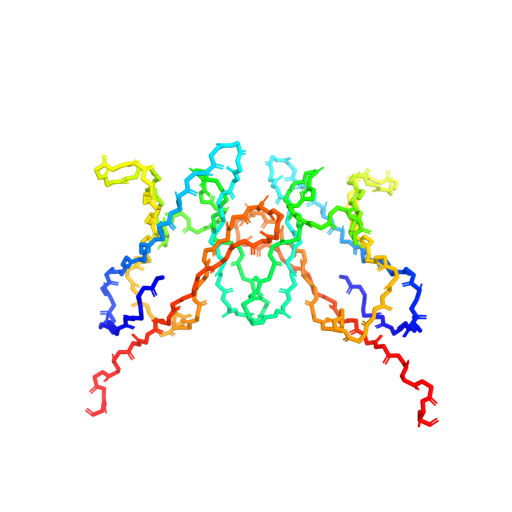783 1 98.06 63 GLU B O 1
ATOM 1302 N N . TRP B 1 64 ? 6.227 15.883 0.434 1 98.5 64 TRP B N 1
ATOM 1303 C CA . TRP B 1 64 ? 4.895 15.336 0.21 1 98.5 64 TRP B CA 1
ATOM 1304 C C . TRP B 1 64 ? 4.09 15.312 1.507 1 98.5 64 TRP B C 1
ATOM 1306 O O . TRP B 1 64 ? 4.555 14.789 2.523 1 98.5 64 TRP B O 1
ATOM 1316 N N . ILE B 1 65 ? 2.928 15.852 1.398 1 98.62 65 ILE B N 1
ATOM 1317 C CA . ILE B 1 65 ? 2.137 15.992 2.617 1 98.62 65 ILE B CA 1
ATOM 1318 C C . ILE B 1 65 ? 0.826 15.219 2.469 1 98.62 65 ILE B C 1
ATOM 1320 O O . ILE B 1 65 ? 0.029 15.508 1.572 1 98.62 65 ILE B O 1
ATOM 1324 N N . LEU B 1 66 ? 0.611 14.266 3.33 1 98.81 66 LEU B N 1
ATOM 1325 C CA . LEU B 1 66 ? -0.671 13.586 3.465 1 98.81 66 LEU B CA 1
ATOM 1326 C C . LEU B 1 66 ? -1.479 14.172 4.621 1 98.81 66 LEU B C 1
ATOM 1328 O O . LEU B 1 66 ? -1.03 14.148 5.77 1 98.81 66 LEU B O 1
ATOM 1332 N N . THR B 1 67 ? -2.639 14.672 4.305 1 98.81 67 THR B N 1
ATOM 1333 C CA . THR B 1 67 ? -3.562 15.117 5.344 1 98.81 67 THR B CA 1
ATOM 1334 C C . THR B 1 67 ? -4.625 14.055 5.613 1 98.81 67 THR B C 1
ATOM 1336 O O . THR B 1 67 ? -5.293 13.586 4.688 1 98.81 67 THR B O 1
ATOM 1339 N N . VAL B 1 68 ? -4.766 13.664 6.828 1 98.81 68 VAL B N 1
ATOM 1340 C CA . VAL B 1 68 ? -5.887 12.852 7.293 1 98.81 68 VAL B CA 1
ATOM 1341 C C . VAL B 1 68 ? -6.934 13.742 7.953 1 98.81 68 VAL B C 1
ATOM 1343 O O . VAL B 1 68 ? -6.68 14.328 9.008 1 98.81 68 VAL B O 1
ATOM 1346 N N . LYS B 1 69 ? -8.102 13.766 7.363 1 98.75 69 LYS B N 1
ATOM 1347 C CA . LYS B 1 69 ? -9.117 14.719 7.805 1 98.75 69 LYS B CA 1
ATOM 1348 C C . LYS B 1 69 ? -10.008 14.117 8.891 1 98.75 69 LYS B C 1
ATOM 1350 O O . LYS B 1 69 ? -10.328 12.922 8.844 1 98.75 69 LYS B O 1
ATOM 1355 N N . ASN B 1 70 ? -10.43 15.016 9.828 1 98.25 70 ASN B N 1
ATOM 1356 C CA . ASN B 1 70 ? -11.43 14.633 10.812 1 98.25 70 ASN B CA 1
ATOM 1357 C C . ASN B 1 70 ? -11.125 13.266 11.422 1 98.25 70 ASN B C 1
ATOM 1359 O O . ASN B 1 70 ? -11.961 12.359 11.367 1 98.25 70 ASN B O 1
ATOM 1363 N N . VAL B 1 71 ? -10.062 13.164 12.094 1 98.44 71 VAL B N 1
ATOM 1364 C CA . VAL B 1 71 ? -9.555 11.875 12.547 1 98.44 71 VAL B CA 1
ATOM 1365 C C . VAL B 1 71 ? -10.508 11.281 13.586 1 98.44 71 VAL B C 1
ATOM 1367 O O . VAL B 1 71 ? -11.039 12.008 14.43 1 98.44 71 VAL B O 1
ATOM 1370 N N . GLN B 1 72 ? -10.805 10.031 13.406 1 98 72 GLN B N 1
ATOM 1371 C CA . GLN B 1 72 ? -11.586 9.203 14.32 1 98 72 GLN B CA 1
ATOM 1372 C C . GLN B 1 72 ? -10.734 8.062 14.891 1 98 72 GLN B C 1
ATOM 1374 O O . GLN B 1 72 ? -9.602 7.859 14.461 1 98 72 GLN B O 1
ATOM 1379 N N . GLU B 1 73 ? -11.242 7.258 15.844 1 97.31 73 GLU B N 1
ATOM 1380 C CA . GLU B 1 73 ? -10.492 6.176 16.484 1 97.31 73 GLU B CA 1
ATOM 1381 C C . GLU B 1 73 ? -9.969 5.188 15.438 1 97.31 73 GLU B C 1
ATOM 1383 O O . GLU B 1 73 ? -8.883 4.633 15.602 1 97.31 73 GLU B O 1
ATOM 1388 N N . VAL B 1 74 ? -10.711 4.992 14.367 1 96.56 74 VAL B N 1
ATOM 1389 C CA . VAL B 1 74 ? -10.383 3.994 13.352 1 96.56 74 VAL B CA 1
ATOM 1390 C C . VAL B 1 74 ? -9.172 4.453 12.547 1 96.56 74 VAL B C 1
ATOM 1392 O O . VAL B 1 74 ? -8.562 3.662 11.82 1 96.56 74 VAL B O 1
ATOM 1395 N N . ASP B 1 75 ? -8.828 5.77 12.609 1 97.62 75 ASP B N 1
ATOM 1396 C CA . ASP B 1 75 ? -7.711 6.316 11.852 1 97.62 75 ASP B CA 1
ATOM 1397 C C . ASP B 1 75 ? -6.383 6.074 12.57 1 97.62 75 ASP B C 1
ATOM 1399 O O . ASP B 1 75 ? -5.316 6.332 12.016 1 97.62 75 ASP B O 1
ATOM 1403 N N . ARG B 1 76 ? -6.457 5.602 13.828 1 98 76 ARG B N 1
ATOM 1404 C CA . ARG B 1 76 ? -5.246 5.277 14.578 1 98 76 ARG B CA 1
ATOM 1405 C C . ARG B 1 76 ? -4.387 4.27 13.82 1 98 76 ARG B C 1
ATOM 1407 O O . ARG B 1 76 ? -4.906 3.33 13.211 1 98 76 ARG B O 1
ATOM 1414 N N . GLY B 1 77 ? -3.088 4.539 13.977 1 97.94 77 GLY B N 1
ATOM 1415 C CA . GLY B 1 77 ? -2.215 3.52 13.414 1 97.94 77 GLY B CA 1
ATOM 1416 C C . GLY B 1 77 ? -0.985 4.094 12.742 1 97.94 77 GLY B C 1
ATOM 1417 O O . GLY B 1 77 ? -0.609 5.242 12.992 1 97.94 77 GLY B O 1
ATOM 1418 N N . ASN B 1 78 ? -0.289 3.258 11.953 1 98.62 78 ASN B N 1
ATOM 1419 C CA . ASN B 1 78 ? 0.967 3.615 11.297 1 98.62 78 ASN B CA 1
ATOM 1420 C C . ASN B 1 78 ? 0.757 3.961 9.828 1 98.62 78 ASN B C 1
ATOM 1422 O O . ASN B 1 78 ? 0.048 3.25 9.117 1 98.62 78 ASN B O 1
ATOM 1426 N N . TYR B 1 79 ? 1.304 5.059 9.484 1 98.69 79 TYR B N 1
ATOM 1427 C CA . TYR B 1 79 ? 1.337 5.531 8.102 1 98.69 79 TYR B CA 1
ATOM 1428 C C . TYR B 1 79 ? 2.764 5.539 7.562 1 98.69 79 TYR B C 1
ATOM 1430 O O . TYR B 1 79 ? 3.703 5.879 8.289 1 98.69 79 TYR B O 1
ATOM 1438 N N . SER B 1 80 ? 2.904 5.227 6.301 1 98.75 80 SER B N 1
ATOM 1439 C CA . SER B 1 80 ? 4.23 5.223 5.691 1 98.75 80 SER B CA 1
ATOM 1440 C C . SER B 1 80 ? 4.207 5.852 4.305 1 98.75 80 SER B C 1
ATOM 1442 O O . SER B 1 80 ? 3.234 5.699 3.564 1 98.75 80 SER B O 1
ATOM 1444 N N . CYS B 1 81 ? 5.184 6.547 4.016 1 98.56 81 CYS B N 1
ATOM 1445 C CA . CYS B 1 81 ? 5.438 6.934 2.631 1 98.56 81 CYS B CA 1
ATOM 1446 C C . CYS B 1 81 ? 6.57 6.109 2.033 1 98.56 81 CYS B C 1
ATOM 1448 O O . CYS B 1 81 ? 7.504 5.719 2.74 1 98.56 81 CYS B O 1
ATOM 1450 N N . GLN B 1 82 ? 6.535 5.855 0.774 1 98 82 GLN B N 1
ATOM 1451 C CA . GLN B 1 82 ? 7.512 5.016 0.086 1 98 82 GLN B CA 1
ATOM 1452 C C . GLN B 1 82 ? 7.848 5.582 -1.292 1 98 82 GLN B C 1
ATOM 1454 O O . GLN B 1 82 ? 6.965 6.082 -1.995 1 98 82 GLN B O 1
ATOM 1459 N N . VAL B 1 83 ? 9.086 5.469 -1.631 1 97.75 83 VAL B N 1
ATOM 1460 C CA . VAL B 1 83 ? 9.57 5.832 -2.959 1 97.75 83 VAL B CA 1
ATOM 1461 C C . VAL B 1 83 ? 10.023 4.578 -3.699 1 97.75 83 VAL B C 1
ATOM 1463 O O . VAL B 1 83 ? 10.703 3.723 -3.127 1 97.75 83 VAL B O 1
ATOM 1466 N N . ASN B 1 84 ? 9.617 4.449 -5.027 1 96.25 84 ASN B N 1
ATOM 1467 C CA . ASN B 1 84 ? 9.969 3.258 -5.793 1 96.25 84 ASN B CA 1
ATOM 1468 C C . ASN B 1 84 ? 11.414 3.309 -6.281 1 96.25 84 ASN B C 1
ATOM 1470 O O . ASN B 1 84 ? 11.68 3.068 -7.461 1 96.25 84 ASN B O 1
ATOM 1474 N N . ALA B 1 85 ? 12.344 3.512 -5.328 1 93.56 85 ALA B N 1
ATOM 1475 C CA . ALA B 1 85 ? 13.781 3.479 -5.59 1 93.56 85 ALA B CA 1
ATOM 1476 C C . ALA B 1 85 ? 14.359 2.088 -5.332 1 93.56 85 ALA B C 1
ATOM 1478 O O . ALA B 1 85 ? 13.656 1.2 -4.844 1 93.56 85 ALA B O 1
ATOM 1479 N N . ASP B 1 86 ? 15.539 1.902 -5.805 1 89.12 86 ASP B N 1
ATOM 1480 C CA . ASP B 1 86 ? 16.25 0.654 -5.559 1 89.12 86 ASP B CA 1
ATOM 1481 C C . ASP B 1 86 ? 17.516 0.895 -4.719 1 89.12 86 ASP B C 1
ATOM 1483 O O . ASP B 1 86 ? 18.516 1.372 -5.234 1 89.12 86 ASP B O 1
ATOM 1487 N N . PRO B 1 87 ? 17.375 0.583 -3.482 1 90.25 87 PRO B N 1
ATOM 1488 C CA . PRO B 1 87 ? 16.312 -0.024 -2.688 1 90.25 87 PRO B CA 1
ATOM 1489 C C . PRO B 1 87 ? 15.164 0.944 -2.402 1 90.25 87 PRO B C 1
ATOM 1491 O O . PRO B 1 87 ? 15.328 2.158 -2.551 1 90.25 87 PRO B O 1
ATOM 1494 N N . VAL B 1 88 ? 13.961 0.362 -1.968 1 92.12 88 VAL B N 1
ATOM 1495 C CA . VAL B 1 88 ? 12.805 1.175 -1.614 1 92.12 88 VAL B CA 1
ATOM 1496 C C . VAL B 1 88 ? 13.148 2.074 -0.428 1 92.12 88 VAL B C 1
ATOM 1498 O O . VAL B 1 88 ? 13.734 1.618 0.556 1 92.12 88 VAL B O 1
ATOM 1501 N N . LEU B 1 89 ? 12.875 3.35 -0.564 1 95.12 89 LEU B N 1
ATOM 1502 C CA . LEU B 1 89 ? 12.977 4.281 0.556 1 95.12 89 LEU B CA 1
ATOM 1503 C C . LEU B 1 89 ? 11.617 4.477 1.223 1 95.12 89 LEU B C 1
ATOM 1505 O O . LEU B 1 89 ? 10.594 4.574 0.54 1 95.12 89 LEU B O 1
ATOM 1509 N N . SER B 1 90 ? 11.625 4.41 2.51 1 96.44 90 SER B N 1
ATOM 1510 C CA . SER B 1 90 ? 10.367 4.582 3.223 1 96.44 90 SER B CA 1
ATOM 1511 C C . SER B 1 90 ? 10.57 5.355 4.523 1 96.44 90 SER B C 1
ATOM 1513 O O . SER B 1 90 ? 11.648 5.312 5.113 1 96.44 90 SER B O 1
ATOM 1515 N N . ALA B 1 91 ? 9.578 6.047 4.957 1 98.06 91 ALA B N 1
ATOM 1516 C CA . ALA B 1 91 ? 9.477 6.668 6.273 1 98.06 91 ALA B CA 1
ATOM 1517 C C . ALA B 1 91 ? 8.109 6.414 6.902 1 98.06 91 ALA B C 1
ATOM 1519 O O . ALA B 1 91 ? 7.098 6.383 6.203 1 98.06 91 ALA B O 1
ATOM 1520 N N . THR B 1 92 ? 8.102 6.227 8.227 1 98.5 92 THR B N 1
ATOM 1521 C CA . THR B 1 92 ? 6.863 5.875 8.922 1 98.5 92 THR B CA 1
ATOM 1522 C C . THR B 1 92 ? 6.562 6.875 10.031 1 98.5 92 THR B C 1
ATOM 1524 O O . THR B 1 92 ? 7.473 7.535 10.539 1 98.5 92 THR B O 1
ATOM 1527 N N . ALA B 1 93 ? 5.258 6.984 10.336 1 98.69 93 ALA B N 1
ATOM 1528 C CA . ALA B 1 93 ? 4.793 7.773 11.477 1 98.69 93 ALA B CA 1
ATOM 1529 C C . ALA B 1 93 ? 3.568 7.133 12.117 1 98.69 93 ALA B C 1
ATOM 1531 O O . ALA B 1 93 ? 2.73 6.543 11.43 1 98.69 93 ALA B O 1
ATOM 1532 N N . GLU B 1 94 ? 3.443 7.277 13.391 1 98.62 94 GLU B N 1
ATOM 1533 C CA . GLU B 1 94 ? 2.287 6.781 14.133 1 98.62 94 GLU B CA 1
ATOM 1534 C C . GLU B 1 94 ? 1.294 7.906 14.422 1 98.62 94 GLU B C 1
ATOM 1536 O O . GLU B 1 94 ? 1.69 9.016 14.789 1 98.62 94 GLU B O 1
ATOM 1541 N N . LEU B 1 95 ? 0.065 7.633 14.195 1 98.69 95 LEU B N 1
ATOM 1542 C CA . LEU B 1 95 ? -1.024 8.492 14.641 1 98.69 95 LEU B CA 1
ATOM 1543 C C . LEU B 1 95 ? -1.721 7.902 15.859 1 98.69 95 LEU B C 1
ATOM 1545 O O . LEU B 1 95 ? -2.293 6.812 15.789 1 98.69 95 LEU B O 1
ATOM 1549 N N . ASP B 1 96 ? -1.673 8.609 16.938 1 98.38 96 ASP B N 1
ATOM 1550 C CA . ASP B 1 96 ? -2.469 8.258 18.109 1 98.38 96 ASP B CA 1
ATOM 1551 C C . ASP B 1 96 ? -3.576 9.273 18.359 1 98.38 96 ASP B C 1
ATOM 1553 O O . ASP B 1 96 ? -3.461 10.438 17.953 1 98.38 96 ASP B O 1
ATOM 1557 N N . ILE B 1 97 ? -4.648 8.836 18.891 1 97.56 97 ILE B N 1
ATOM 1558 C CA . ILE B 1 97 ? -5.801 9.695 19.125 1 97.56 97 ILE B CA 1
ATOM 1559 C C . ILE B 1 97 ? -6.105 9.734 20.625 1 97.56 97 ILE B C 1
ATOM 1561 O O . ILE B 1 97 ? -6.27 8.688 21.266 1 97.56 97 ILE B O 1
ATOM 1565 N N . LYS B 1 98 ? -6.176 10.922 21.203 1 92.06 98 LYS B N 1
ATOM 1566 C CA . LYS B 1 98 ? -6.449 11.125 22.625 1 92.06 98 LYS B CA 1
ATOM 1567 C C . LYS B 1 98 ? -7.922 10.898 22.938 1 92.06 98 LYS B C 1
ATOM 1569 O O . LYS B 1 98 ? -8.797 11.383 22.219 1 92.06 98 LYS B O 1
ATOM 1574 N N . SER B 1 99 ? -8.258 9.773 23.703 1 76.69 99 SER B N 1
ATOM 1575 C CA . SER B 1 99 ? -9.625 9.578 24.188 1 76.69 99 SER B CA 1
ATOM 1576 C C . SER B 1 99 ? -9.914 10.484 25.375 1 76.69 99 SER B C 1
ATOM 1578 O O . SER B 1 99 ? -9.023 10.781 26.172 1 76.69 99 SER B O 1
ATOM 1580 N N . GLU B 1 100 ? -10.781 11.547 25.25 1 64.88 100 GLU B N 1
ATOM 1581 C CA . GLU B 1 100 ? -11.156 12.281 26.453 1 64.88 100 GLU B CA 1
ATOM 1582 C C . GLU B 1 100 ? -11.289 11.352 27.656 1 64.88 100 GLU B C 1
ATOM 1584 O O . GLU B 1 100 ? -11.273 11.805 28.797 1 64.88 100 GLU B O 1
ATOM 1589 N N . HIS B 1 101 ? -11.953 10.188 27.5 1 52.69 101 HIS B N 1
ATOM 1590 C CA . HIS B 1 101 ? -12.305 9.602 28.797 1 52.69 101 HIS B CA 1
ATOM 1591 C C . HIS B 1 101 ? -11.07 9.078 29.516 1 52.69 101 HIS B C 1
ATOM 1593 O O . HIS B 1 101 ? -11.18 8.328 30.5 1 52.69 101 HIS B O 1
ATOM 1599 N N . SER B 1 102 ? -9.836 9.555 29.031 1 40.34 102 SER B N 1
ATOM 1600 C CA . SER B 1 102 ? -8.984 9.188 30.156 1 40.34 102 SER B CA 1
ATOM 1601 C C . SER B 1 102 ? -9.188 10.133 31.328 1 40.34 102 SER B C 1
ATOM 1603 O O . SER B 1 102 ? -9.492 11.312 31.141 1 40.34 102 SER B O 1
#

InterPro domains:
  IPR003599 Immunoglobulin domain subtype [SM00409] (1-98)
  IPR007110 Immunoglobulin-like domain [PS50835] (1-96)
  IPR013783 Immunoglobulin-like fold [G3DSA:2.60.40.10] (1-101)
  IPR036179 Immunoglobulin-like domain superfamily [SSF48726] (3-98)
  IPR037448 Zwei Ig domain protein zig-8 [PTHR23279] (6-97)

Secondary structure (DSSP, 8-state):
---EEEETT--EEEEEE-TT-TT--EEEEEE-SS-EEEEETTEE-S-TTTEEEEEEETTTT-EEEEEEPS--GGG-EEEEEEE--SSPEEEEEEEEEE-TT-/---EEEETT--EEEEEE-TT-TT--EEEEEE-SS-EEEEETTEE-S-TTTEEEEEEETTTT-EEEEEEPS--GGG-EEEEEEE--SSPEEEEEEEEEE-TT-

Organism: Oesophagostomum dentatum (NCBI:txid61180)

Nearest PDB structures (foldseek):
  6on6-assembly1_A-2  TM=9.866E-01  e=1.526E-16  Caenorhabditis elegans
  8fi9-assembly3_I  TM=8.145E-01  e=2.439E-06  Macaca mulatta
  8ek5-assembly1_E  TM=8.173E-01  e=2.581E-06  Homo sapiens
  7kzc-assembly1_H  TM=8.225E-01  e=6.742E-06  Homo sapiens
  7zfc-assembly1_B  TM=6.888E-01  e=9.881E-07  Homo sapiens

Foldseek 3Di:
DEADEEEAQAKDKDKDFAPPLDPKKKWKWFDDVVIDTQDIRQDGPDDCVQWDWDALDDPRRGIIMIMGGRDDQVNFGKMKMWIPDVVIDMDMYTYHYDDVVD/DEADEEEAQAKDKDKDFAPPLDPKKKWKWFDDVVIDTQDIRQDGPDDCVQWDWDALDDPRRGIIMIMGGRDDQVNFGKMKMWIPDVVIDMDMYTYHYDDVVD

Solvent-accessible surface area (backbone atoms only — not comparable to full-atom values): 11212 Å² total; per-residue (Å²): 72,62,66,46,76,41,53,72,58,38,70,45,76,41,55,41,75,47,78,85,51,80,90,50,48,41,33,34,35,35,51,50,94,73,52,41,71,40,29,48,61,95,39,70,45,47,58,68,85,42,42,46,79,46,69,55,32,71,96,79,44,31,25,34,34,44,33,40,45,53,32,49,81,85,65,46,38,39,38,31,39,35,33,48,42,93,70,70,45,71,40,52,26,42,39,44,65,58,66,76,88,107,72,63,65,46,74,41,53,72,58,39,69,45,76,39,55,40,76,47,79,84,52,81,89,52,45,42,32,33,36,35,50,50,95,71,52,40,70,39,29,48,61,97,39,69,45,48,59,68,85,42,41,48,78,46,70,58,32,71,97,78,44,30,26,34,35,43,33,41,44,52,34,49,82,85,66,47,38,40,37,32,39,37,34,48,42,92,70,70,46,72,40,53,25,43,38,42,64,58,65,76,88,106